Protein AF-A0AAD3DDT6-F1 (afdb_monomer_lite)

Organism: NCBI:txid426638

pLDDT: mean 75.61, std 18.17, range [31.83, 97.44]

Radius of gyration: 30.57 Å; chains: 1; bounding box: 73×62×72 Å

Structure (mmCIF, N/CA/C/O backbone):
data_AF-A0AAD3DDT6-F1
#
_entry.id   AF-A0AAD3DDT6-F1
#
loop_
_atom_site.group_PDB
_atom_site.id
_atom_site.type_symbol
_atom_site.label_atom_id
_atom_site.label_alt_id
_atom_site.label_comp_id
_atom_site.label_asym_id
_atom_site.label_entity_id
_atom_site.label_seq_id
_atom_site.pdbx_PDB_ins_code
_atom_site.Cartn_x
_atom_site.Cartn_y
_atom_site.Cartn_z
_atom_site.occupancy
_atom_site.B_iso_or_equiv
_atom_site.auth_seq_id
_atom_site.auth_comp_id
_atom_site.auth_asym_id
_atom_site.auth_atom_id
_atom_site.pdbx_PDB_model_num
ATOM 1 N N . MET A 1 1 ? -41.932 -44.763 36.764 1.00 42.62 1 MET A N 1
ATOM 2 C CA . MET A 1 1 ? -41.801 -44.740 35.291 1.00 42.62 1 MET A CA 1
ATOM 3 C C . MET A 1 1 ? -40.342 -44.456 34.982 1.00 42.62 1 MET A C 1
ATOM 5 O O . MET A 1 1 ? -39.845 -43.422 35.396 1.00 42.62 1 MET A O 1
ATOM 9 N N . ASN A 1 2 ? -39.644 -45.428 34.393 1.00 31.83 2 ASN A N 1
ATOM 10 C CA . ASN A 1 2 ? -38.188 -45.424 34.223 1.00 31.83 2 ASN A CA 1
ATOM 11 C C . ASN A 1 2 ? -37.817 -44.826 32.860 1.00 31.83 2 ASN A C 1
ATOM 13 O O . ASN A 1 2 ? -38.190 -45.388 31.830 1.00 31.83 2 ASN A O 1
ATOM 17 N N . LEU A 1 3 ? -37.086 -43.710 32.857 1.00 42.84 3 LEU A N 1
ATOM 18 C CA . LEU A 1 3 ? -36.526 -43.095 31.652 1.00 42.84 3 LEU A CA 1
ATOM 19 C C . LEU A 1 3 ? -35.177 -43.753 31.333 1.00 42.84 3 LEU A C 1
ATOM 21 O O . LEU A 1 3 ? -34.248 -43.722 32.136 1.00 42.84 3 LEU A O 1
ATOM 25 N N . LYS A 1 4 ? -35.100 -44.402 30.167 1.00 48.84 4 LYS A N 1
ATOM 26 C CA . LYS A 1 4 ? -33.895 -45.055 29.647 1.00 48.84 4 LYS A CA 1
ATOM 27 C C . LYS A 1 4 ? -32.954 -44.000 29.053 1.00 48.84 4 LYS A C 1
ATOM 29 O O . LYS A 1 4 ? -33.282 -43.400 28.033 1.00 48.84 4 LYS A O 1
ATOM 34 N N . LEU A 1 5 ? -31.788 -43.812 29.671 1.00 42.16 5 LEU A N 1
ATOM 35 C CA . LEU A 1 5 ? -30.651 -43.088 29.097 1.00 42.16 5 LEU A CA 1
ATOM 36 C C . LEU A 1 5 ? -30.072 -43.906 27.931 1.00 42.16 5 LEU A C 1
ATOM 38 O O . LEU A 1 5 ? -29.668 -45.052 28.128 1.00 42.16 5 LEU A O 1
ATOM 42 N N . SER A 1 6 ? -30.035 -43.329 26.729 1.00 57.12 6 SER A N 1
ATOM 43 C CA . SER A 1 6 ? -29.293 -43.889 25.593 1.00 57.12 6 SER A CA 1
ATOM 44 C C . SER A 1 6 ? -27.893 -43.289 25.562 1.00 57.12 6 SER A C 1
ATOM 46 O O . SER A 1 6 ? -27.715 -42.115 25.253 1.00 57.12 6 SER A O 1
ATOM 48 N N . THR A 1 7 ? -26.906 -44.110 25.903 1.00 45.84 7 THR A N 1
ATOM 49 C CA . THR A 1 7 ? -25.478 -43.802 25.819 1.00 45.84 7 THR A CA 1
ATOM 50 C C . THR A 1 7 ? -25.029 -43.946 24.367 1.00 45.84 7 THR A C 1
ATOM 52 O O . THR A 1 7 ? -24.994 -45.058 23.841 1.00 45.84 7 THR A O 1
ATOM 55 N N . LEU A 1 8 ? -24.699 -42.835 23.706 1.00 53.91 8 LEU A N 1
ATOM 56 C CA . LEU A 1 8 ? -24.163 -42.843 22.346 1.00 53.91 8 LEU A CA 1
ATOM 57 C C . LEU A 1 8 ? -22.632 -42.807 22.425 1.00 53.91 8 LEU A C 1
ATOM 59 O O . LEU A 1 8 ? -22.026 -41.792 22.756 1.00 53.91 8 LEU A O 1
ATOM 63 N N . VAL A 1 9 ? -22.020 -43.966 22.188 1.00 50.75 9 VAL A N 1
ATOM 64 C CA . VAL A 1 9 ? -20.568 -44.156 22.126 1.00 50.75 9 VAL A CA 1
ATOM 65 C C . VAL A 1 9 ? -20.079 -43.618 20.782 1.00 50.75 9 VAL A C 1
ATOM 67 O O . VAL A 1 9 ? -20.319 -44.231 19.744 1.00 50.75 9 VAL A O 1
ATOM 70 N N . PHE A 1 10 ? -19.401 -42.471 20.796 1.00 49.62 10 PHE A N 1
ATOM 71 C CA . PHE A 1 10 ? -18.719 -41.930 19.622 1.00 49.62 10 PHE A CA 1
ATOM 72 C C . PHE A 1 10 ? -17.319 -42.550 19.544 1.00 49.62 10 PHE A C 1
ATOM 74 O O . PHE A 1 10 ? -16.383 -42.120 20.217 1.00 49.62 10 PHE A O 1
ATOM 81 N N . ALA A 1 11 ? -17.197 -43.624 18.767 1.00 52.69 11 ALA A N 1
ATOM 82 C CA . ALA A 1 11 ? -15.925 -44.246 18.436 1.00 52.69 11 ALA A CA 1
ATOM 83 C C . ALA A 1 11 ? -15.479 -43.794 17.042 1.00 52.69 11 ALA A C 1
ATOM 85 O O . ALA A 1 11 ? -16.214 -43.959 16.072 1.00 52.69 11 ALA A O 1
ATOM 86 N N . GLY A 1 12 ? -14.237 -43.315 16.950 1.00 51.69 12 GLY A N 1
ATOM 87 C CA . GLY A 1 12 ? -13.450 -43.393 15.722 1.00 51.69 12 GLY A CA 1
ATOM 88 C C . GLY A 1 12 ? -13.270 -42.088 14.956 1.00 51.69 12 GLY A C 1
ATOM 89 O O . GLY A 1 12 ? -14.005 -41.823 14.019 1.00 51.69 12 GLY A O 1
ATOM 90 N N . LEU A 1 13 ? -12.196 -41.364 15.271 1.00 45.91 13 LEU A N 1
ATOM 91 C CA . LEU A 1 13 ? -11.433 -40.554 14.315 1.00 45.91 13 LEU A CA 1
ATOM 92 C C . LEU A 1 13 ? -9.967 -40.607 14.759 1.00 45.91 13 LEU A C 1
ATOM 94 O O . LEU A 1 13 ? -9.459 -39.731 15.452 1.00 45.91 13 LEU A O 1
ATOM 98 N N . SER A 1 14 ? -9.307 -41.714 14.425 1.00 54.00 14 SER A N 1
ATOM 99 C CA . SER A 1 14 ? -7.853 -41.814 14.492 1.00 54.00 14 SER A CA 1
ATOM 100 C C . SER A 1 14 ? -7.289 -41.775 13.077 1.00 54.00 14 SER A C 1
ATOM 102 O O . SER A 1 14 ? -7.933 -42.219 12.128 1.00 54.00 14 SER A O 1
ATOM 104 N N . THR A 1 15 ? -6.058 -41.279 12.985 1.00 56.84 15 THR A N 1
ATOM 105 C CA . THR A 1 15 ? -5.130 -41.302 11.844 1.00 56.84 15 THR A CA 1
ATOM 106 C C . THR A 1 15 ? -5.447 -40.431 10.626 1.00 56.84 15 THR A C 1
ATOM 108 O O . THR A 1 15 ? -6.126 -40.837 9.693 1.00 56.84 15 THR A O 1
ATOM 111 N N . SER A 1 16 ? -4.789 -39.269 10.571 1.00 53.66 16 SER A N 1
ATOM 112 C CA . SER A 1 16 ? -4.219 -38.704 9.336 1.00 53.66 16 SER A CA 1
ATOM 113 C C . SER A 1 16 ? -3.027 -37.799 9.680 1.00 53.66 16 SER A C 1
ATOM 115 O O . SER A 1 16 ? -3.027 -36.602 9.422 1.00 53.66 16 SER A O 1
ATOM 117 N N . ALA A 1 17 ? -1.994 -38.375 10.302 1.00 55.12 17 ALA A N 1
ATOM 118 C CA . ALA A 1 17 ? -0.695 -37.726 10.484 1.00 55.12 17 ALA A CA 1
ATOM 119 C C . ALA A 1 17 ? 0.270 -38.226 9.398 1.00 55.12 17 ALA A C 1
ATOM 121 O O . ALA A 1 17 ? 1.081 -39.120 9.622 1.00 55.12 17 ALA A O 1
ATOM 122 N N . SER A 1 18 ? 0.129 -37.712 8.176 1.00 55.72 18 SER A N 1
ATOM 123 C CA . SER A 1 18 ? 1.068 -37.947 7.064 1.00 55.72 18 SER A CA 1
ATOM 124 C C . SER A 1 18 ? 1.039 -36.776 6.074 1.00 55.72 18 SER A C 1
ATOM 126 O O . SER A 1 18 ? 0.906 -36.972 4.874 1.00 55.72 18 SER A O 1
ATOM 128 N N . ALA A 1 19 ? 1.119 -35.540 6.577 1.00 53.69 19 ALA A N 1
ATOM 129 C CA . ALA A 1 19 ? 1.160 -34.329 5.744 1.00 53.69 19 ALA A CA 1
ATOM 130 C C . ALA A 1 19 ? 2.553 -33.670 5.674 1.00 53.69 19 ALA A C 1
ATOM 132 O O . ALA A 1 19 ? 2.734 -32.687 4.965 1.00 53.69 19 ALA A O 1
ATOM 133 N N . PHE A 1 20 ? 3.554 -34.227 6.362 1.00 58.81 20 PHE A N 1
ATOM 134 C CA . PHE A 1 20 ? 4.926 -33.712 6.369 1.00 58.81 20 PHE A CA 1
ATOM 135 C C . PHE A 1 20 ? 5.917 -34.798 5.959 1.00 58.81 20 PHE A C 1
ATOM 137 O O . PHE A 1 20 ? 6.817 -35.165 6.710 1.00 58.81 20 PHE A O 1
ATOM 144 N N . VAL A 1 21 ? 5.744 -35.340 4.754 1.00 57.72 21 VAL A N 1
ATOM 145 C CA . VAL A 1 21 ? 6.866 -35.997 4.081 1.00 57.72 21 VAL A CA 1
ATOM 146 C C . VAL A 1 21 ? 7.680 -34.875 3.434 1.00 57.72 21 VAL A C 1
ATOM 148 O O . VAL A 1 21 ? 7.106 -34.102 2.663 1.00 57.72 21 VAL A O 1
ATOM 151 N N . PRO A 1 22 ? 8.981 -34.723 3.742 1.00 58.69 22 PRO A N 1
ATOM 152 C CA . PRO A 1 22 ? 9.817 -33.757 3.050 1.00 58.69 22 PRO A CA 1
ATOM 153 C C . PRO A 1 22 ? 9.764 -34.077 1.559 1.00 58.69 22 PRO A C 1
ATOM 155 O O . PRO A 1 22 ? 10.147 -35.167 1.134 1.00 58.69 22 PRO A O 1
ATOM 158 N N . VAL A 1 23 ? 9.255 -33.134 0.765 1.00 59.62 23 VAL A N 1
ATOM 159 C CA . VAL A 1 23 ? 9.331 -33.210 -0.691 1.00 59.62 23 VAL A CA 1
ATOM 160 C C . VAL A 1 23 ? 10.809 -33.337 -1.036 1.00 59.62 23 VAL A C 1
ATOM 162 O O . VAL A 1 23 ? 11.579 -32.383 -0.903 1.00 59.62 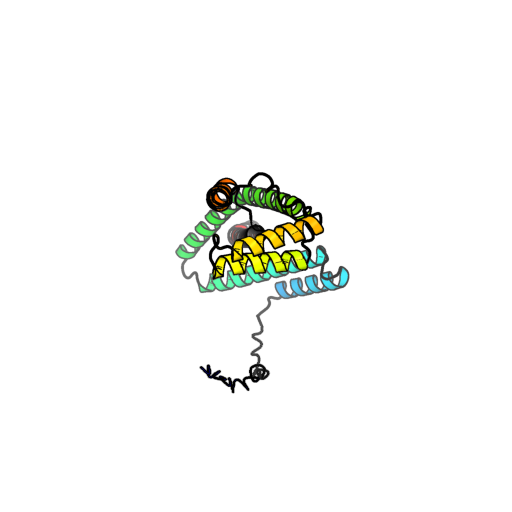23 VAL A O 1
ATOM 165 N N . THR A 1 24 ? 11.221 -34.527 -1.466 1.00 56.66 24 THR A N 1
ATOM 166 C CA . THR A 1 24 ? 12.505 -34.736 -2.124 1.00 56.66 24 THR A CA 1
ATOM 167 C C . THR A 1 24 ? 12.428 -33.977 -3.440 1.00 56.66 24 THR A C 1
ATOM 169 O O . THR A 1 24 ? 11.924 -34.479 -4.445 1.00 56.66 24 THR A O 1
ATOM 172 N N . THR A 1 25 ? 12.829 -32.708 -3.401 1.00 51.31 25 THR A N 1
ATOM 173 C CA . THR A 1 25 ? 12.923 -31.842 -4.571 1.00 51.31 25 THR A CA 1
ATOM 174 C C . THR A 1 25 ? 14.024 -32.398 -5.467 1.00 51.31 25 THR A C 1
ATOM 176 O O . THR A 1 25 ? 15.203 -32.084 -5.330 1.00 51.31 25 THR A O 1
ATOM 179 N N . ASN A 1 26 ? 13.629 -33.286 -6.378 1.00 51.44 26 ASN A N 1
ATOM 180 C CA . ASN A 1 26 ? 14.448 -33.668 -7.514 1.00 51.44 26 ASN A CA 1
ATOM 181 C C . ASN A 1 26 ? 14.871 -32.392 -8.243 1.00 51.44 26 ASN A C 1
ATOM 183 O O . ASN A 1 26 ? 14.023 -31.628 -8.693 1.00 51.44 26 ASN A O 1
ATOM 187 N N . SER A 1 27 ? 16.188 -32.193 -8.328 1.00 53.72 27 SER A N 1
ATOM 188 C CA . SER A 1 27 ? 16.871 -31.244 -9.205 1.00 53.72 27 SER A CA 1
ATOM 189 C C . SER A 1 27 ? 16.228 -29.854 -9.268 1.00 53.72 27 SER A C 1
ATOM 191 O O . SER A 1 27 ? 15.455 -29.535 -10.174 1.00 53.72 27 SER A O 1
ATOM 193 N N . ARG A 1 28 ? 16.626 -28.968 -8.341 1.00 47.94 28 ARG A N 1
ATOM 194 C CA . ARG A 1 28 ? 16.582 -27.526 -8.615 1.00 47.94 28 ARG A CA 1
ATOM 195 C C . ARG A 1 28 ? 17.394 -27.294 -9.887 1.00 47.94 28 ARG A C 1
ATOM 197 O O . ARG A 1 28 ? 18.621 -27.217 -9.839 1.00 47.94 28 ARG A O 1
ATOM 204 N N . HIS A 1 29 ? 16.709 -27.131 -11.013 1.00 42.84 29 HIS A N 1
ATOM 205 C CA . HIS A 1 29 ? 17.228 -26.303 -12.084 1.00 42.84 29 HIS A CA 1
ATOM 206 C C . HIS A 1 29 ? 17.465 -24.929 -11.464 1.00 42.84 29 HIS A C 1
ATOM 208 O O . HIS A 1 29 ? 16.548 -24.125 -11.322 1.00 42.84 29 HIS A O 1
ATOM 214 N N . VAL A 1 30 ? 18.702 -24.683 -11.031 1.00 46.81 30 VAL A N 1
ATOM 215 C CA . VAL A 1 30 ? 19.191 -23.335 -10.787 1.00 46.81 30 VAL A CA 1
ATOM 216 C C . VAL A 1 30 ? 19.192 -22.693 -12.164 1.00 46.81 30 VAL A C 1
ATOM 218 O O . VAL A 1 30 ? 20.158 -22.795 -12.920 1.00 46.81 30 VAL A O 1
ATOM 221 N N . THR A 1 31 ? 18.062 -22.101 -12.541 1.00 46.88 31 THR A N 1
ATOM 222 C CA . THR A 1 31 ? 18.032 -21.102 -13.595 1.00 46.88 31 THR A CA 1
ATOM 223 C C . THR A 1 31 ? 18.998 -20.032 -13.132 1.00 46.88 31 THR A C 1
ATOM 225 O O . THR A 1 31 ? 18.671 -19.237 -12.253 1.00 46.88 31 THR A O 1
ATOM 228 N N . LYS A 1 32 ? 20.227 -20.076 -13.655 1.00 54.88 32 LYS A N 1
ATOM 229 C CA . LYS A 1 32 ? 21.175 -18.979 -13.528 1.00 54.88 32 LYS A CA 1
ATOM 230 C C . LYS A 1 32 ? 20.468 -17.776 -14.130 1.00 54.88 32 LYS A C 1
ATOM 232 O O . LYS A 1 32 ? 20.368 -17.661 -15.351 1.00 54.88 32 LYS A O 1
ATOM 237 N N . ILE A 1 33 ? 19.897 -16.940 -13.269 1.00 59.88 33 ILE A N 1
ATOM 238 C CA . ILE A 1 33 ? 19.445 -15.615 -13.656 1.00 59.88 33 ILE A CA 1
ATOM 239 C C . ILE A 1 33 ? 20.702 -14.963 -14.220 1.00 59.88 33 ILE A C 1
ATOM 241 O O . ILE A 1 33 ? 21.743 -14.946 -13.564 1.00 59.88 33 ILE A O 1
ATOM 245 N N . ALA A 1 34 ? 20.656 -14.586 -15.493 1.00 68.44 34 ALA A N 1
ATOM 246 C CA . ALA A 1 34 ? 21.776 -13.932 -16.143 1.00 68.44 34 ALA A CA 1
ATOM 247 C C . ALA A 1 34 ? 21.886 -12.525 -15.548 1.00 68.44 34 ALA A C 1
ATOM 249 O O . ALA A 1 34 ? 21.277 -11.594 -16.063 1.00 68.44 34 ALA A O 1
ATOM 250 N N . VAL A 1 35 ? 22.596 -12.420 -14.426 1.00 78.31 35 VAL A N 1
ATOM 251 C CA . VAL A 1 35 ? 22.903 -11.159 -13.756 1.00 78.31 35 VAL A CA 1
ATOM 252 C C . VAL A 1 35 ? 23.916 -10.422 -14.622 1.00 78.31 35 VAL A C 1
ATOM 254 O O . VAL A 1 35 ? 24.952 -10.972 -15.013 1.00 78.31 35 VAL A O 1
ATOM 257 N N . THR A 1 36 ? 23.600 -9.186 -14.981 1.00 84.12 36 THR A N 1
ATOM 258 C CA . THR A 1 36 ? 24.523 -8.317 -15.707 1.00 84.12 36 THR A CA 1
ATOM 259 C C . THR A 1 36 ? 25.724 -7.978 -14.821 1.00 84.12 36 THR A C 1
ATOM 261 O O . THR A 1 36 ? 25.656 -7.992 -13.594 1.00 84.12 36 THR A O 1
ATOM 264 N N . LYS A 1 37 ? 26.866 -7.633 -15.427 1.00 87.88 37 LYS A N 1
ATOM 265 C CA . LYS A 1 37 ? 28.063 -7.243 -14.660 1.00 87.88 37 LYS A CA 1
ATOM 266 C C . LYS A 1 37 ? 27.809 -6.021 -13.762 1.00 87.88 37 LYS A C 1
ATOM 268 O O . LYS A 1 37 ? 28.469 -5.870 -12.739 1.00 87.88 37 LYS A O 1
ATOM 273 N N . GLU A 1 38 ? 26.887 -5.149 -14.159 1.00 86.94 38 GLU A N 1
ATOM 274 C CA . GLU A 1 38 ? 26.485 -3.968 -13.391 1.00 86.94 38 GLU A CA 1
ATOM 275 C C . GLU A 1 38 ? 25.626 -4.342 -12.182 1.00 86.94 38 GLU A C 1
ATOM 277 O O . GLU A 1 38 ? 25.937 -3.907 -11.076 1.00 86.94 38 GLU A O 1
ATOM 282 N N . GLU A 1 39 ? 24.630 -5.215 -12.357 1.00 88.62 39 GLU A N 1
ATOM 283 C CA . GLU A 1 39 ? 23.833 -5.750 -11.245 1.00 88.62 39 GLU A CA 1
ATOM 284 C C . GLU A 1 39 ? 24.705 -6.504 -10.241 1.00 88.62 39 GLU A C 1
ATOM 286 O O . GLU A 1 39 ? 24.565 -6.294 -9.041 1.00 88.62 39 GLU A O 1
ATOM 291 N N . GLN A 1 40 ? 25.663 -7.311 -10.711 1.00 92.25 40 GLN A N 1
ATOM 292 C CA . GLN A 1 40 ? 26.580 -8.020 -9.816 1.00 92.25 40 GLN A CA 1
ATOM 293 C C . GLN A 1 40 ? 27.394 -7.043 -8.960 1.00 92.25 40 GLN A C 1
ATOM 295 O O . GLN A 1 40 ? 27.499 -7.222 -7.755 1.00 92.25 40 GLN A O 1
ATOM 300 N N . ARG A 1 41 ? 27.906 -5.958 -9.557 1.00 92.81 41 ARG A N 1
ATOM 301 C CA . ARG A 1 41 ? 28.631 -4.915 -8.813 1.00 92.81 41 ARG A CA 1
ATOM 302 C C . ARG A 1 41 ? 27.750 -4.201 -7.794 1.00 92.81 41 ARG A C 1
ATOM 304 O O . ARG A 1 41 ? 28.249 -3.801 -6.747 1.00 92.81 41 ARG A O 1
ATOM 311 N N . ALA A 1 42 ? 26.476 -3.984 -8.112 1.00 93.00 42 ALA A N 1
ATOM 312 C CA . ALA A 1 42 ? 25.537 -3.388 -7.172 1.00 93.00 42 ALA A CA 1
ATOM 313 C C . ALA A 1 42 ? 25.256 -4.336 -5.998 1.00 93.00 42 ALA A C 1
ATOM 315 O O . ALA A 1 42 ? 25.257 -3.889 -4.855 1.00 93.00 42 ALA A O 1
ATOM 316 N N . ILE A 1 43 ? 25.095 -5.637 -6.273 1.00 95.06 43 ILE A N 1
ATOM 317 C CA . ILE A 1 43 ? 24.914 -6.673 -5.247 1.00 95.06 43 ILE A CA 1
ATOM 318 C C . ILE A 1 43 ? 26.133 -6.719 -4.325 1.00 95.06 43 ILE A C 1
ATOM 320 O O . ILE A 1 43 ? 25.972 -6.671 -3.109 1.00 95.06 43 ILE A O 1
ATOM 324 N N . ASP A 1 44 ? 27.343 -6.744 -4.887 1.00 96.44 44 ASP A N 1
ATOM 325 C CA . ASP A 1 44 ? 28.581 -6.790 -4.104 1.00 96.44 44 ASP A CA 1
ATOM 326 C C . ASP A 1 44 ? 28.691 -5.570 -3.164 1.00 96.44 44 ASP A C 1
ATOM 328 O O . ASP A 1 44 ? 29.012 -5.719 -1.988 1.00 96.44 44 ASP A O 1
ATOM 332 N N . LYS A 1 45 ? 28.330 -4.369 -3.643 1.00 95.38 45 LYS A N 1
ATOM 333 C CA . LYS A 1 45 ? 28.287 -3.147 -2.817 1.00 95.38 45 LYS A CA 1
ATOM 334 C C . LYS A 1 45 ? 27.219 -3.192 -1.725 1.00 95.38 45 LYS A C 1
ATOM 336 O O . LYS A 1 45 ? 27.449 -2.690 -0.628 1.00 95.38 45 LYS A O 1
ATOM 341 N N . ALA A 1 46 ? 26.047 -3.752 -2.017 1.00 95.62 46 ALA A N 1
ATOM 342 C CA . ALA A 1 46 ? 24.979 -3.889 -1.032 1.00 95.62 46 ALA A CA 1
ATOM 343 C C . ALA A 1 46 ? 25.353 -4.880 0.077 1.00 95.62 46 ALA A C 1
ATOM 345 O O . ALA A 1 46 ? 25.067 -4.628 1.250 1.00 95.62 46 ALA A O 1
ATOM 346 N N . LEU A 1 47 ? 26.057 -5.960 -0.277 1.00 96.25 47 LEU A N 1
ATOM 347 C CA . LEU A 1 47 ? 26.628 -6.902 0.682 1.00 96.25 47 LEU A CA 1
ATOM 348 C C . LEU A 1 47 ? 27.703 -6.235 1.548 1.00 96.25 47 LEU A C 1
ATOM 350 O O . LEU A 1 47 ? 27.596 -6.285 2.769 1.00 96.25 47 LEU A O 1
ATOM 354 N N . GLU A 1 48 ? 28.656 -5.522 0.945 1.00 97.25 48 GLU A N 1
ATOM 355 C CA . GLU A 1 48 ? 29.706 -4.794 1.676 1.00 97.25 48 GLU A CA 1
ATOM 356 C C . GLU A 1 48 ? 29.124 -3.760 2.659 1.00 97.25 48 GLU A C 1
ATOM 358 O O . GLU A 1 48 ? 29.555 -3.668 3.813 1.00 97.25 48 GLU A O 1
ATOM 363 N N . ALA A 1 49 ? 28.101 -3.007 2.240 1.00 96.50 49 ALA A N 1
ATOM 364 C CA . ALA A 1 49 ? 27.405 -2.057 3.107 1.00 96.50 49 ALA A CA 1
ATOM 365 C C . ALA A 1 49 ? 26.659 -2.758 4.256 1.00 96.50 49 ALA A C 1
ATOM 367 O O . ALA A 1 49 ? 26.682 -2.278 5.390 1.00 96.50 49 ALA A O 1
ATOM 368 N N . SER A 1 50 ? 26.035 -3.908 3.984 1.00 96.75 50 SER A N 1
ATOM 369 C CA . SER A 1 50 ? 25.342 -4.709 5.001 1.00 96.75 50 SER A CA 1
ATOM 370 C C . SER A 1 50 ? 26.311 -5.273 6.042 1.00 96.75 50 SER A C 1
ATOM 372 O O . SER A 1 50 ? 25.993 -5.281 7.230 1.00 96.75 50 SER A O 1
ATOM 374 N N . G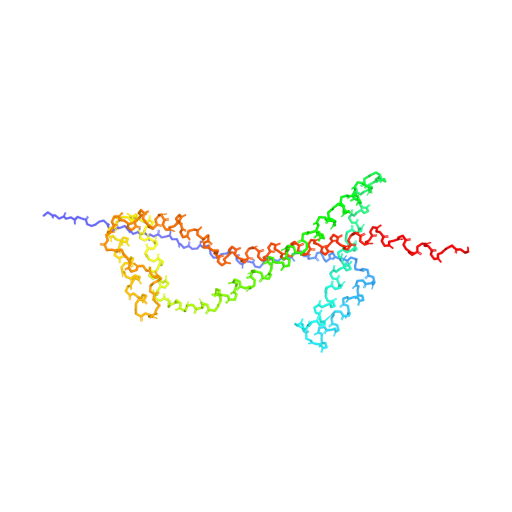LU A 1 51 ? 27.500 -5.704 5.615 1.00 97.44 51 GLU A N 1
ATOM 375 C CA . GLU A 1 51 ? 28.564 -6.185 6.502 1.00 97.44 51 GLU A CA 1
ATOM 376 C C . GLU A 1 51 ? 29.170 -5.051 7.339 1.00 97.44 51 GLU A C 1
ATOM 378 O O . GLU A 1 51 ? 29.413 -5.226 8.532 1.00 97.44 51 GLU A O 1
ATOM 383 N N . SER A 1 52 ? 29.374 -3.876 6.739 1.00 97.38 52 SER A N 1
ATOM 384 C CA . SER A 1 52 ? 30.062 -2.753 7.390 1.00 97.38 52 SER A CA 1
ATOM 385 C C . SER A 1 52 ? 29.180 -1.973 8.365 1.00 97.38 52 SER A C 1
ATOM 387 O O . SER A 1 52 ? 29.640 -1.565 9.430 1.00 97.38 52 SER A O 1
ATOM 389 N N . PHE A 1 53 ? 27.918 -1.733 8.002 1.00 96.44 53 PHE A N 1
ATOM 390 C CA . PHE A 1 53 ? 27.005 -0.875 8.766 1.00 96.44 53 PHE A CA 1
ATOM 391 C C . PHE A 1 53 ? 25.909 -1.663 9.497 1.00 96.44 53 PHE A C 1
ATOM 393 O O . PHE A 1 53 ? 25.207 -1.101 10.336 1.00 96.44 53 PHE A O 1
ATOM 400 N N . GLY A 1 54 ? 25.773 -2.959 9.207 1.00 94.75 54 GLY A N 1
ATOM 401 C CA . GLY A 1 54 ? 24.685 -3.807 9.681 1.00 94.75 54 GLY A CA 1
ATOM 402 C C . GLY A 1 54 ? 23.507 -3.833 8.707 1.00 94.75 54 GLY A C 1
ATOM 403 O O . GLY A 1 54 ? 23.223 -2.854 8.011 1.00 94.75 54 GLY A O 1
ATOM 404 N N . PHE A 1 55 ? 22.798 -4.963 8.682 1.00 91.88 55 PHE A N 1
ATOM 405 C CA . PHE A 1 55 ? 21.703 -5.229 7.741 1.00 91.88 55 PHE A CA 1
ATOM 406 C C . PHE A 1 55 ? 20.560 -4.202 7.831 1.00 91.88 55 PHE A C 1
ATOM 408 O O . PHE A 1 55 ? 19.998 -3.806 6.815 1.00 91.88 55 PHE A O 1
ATOM 415 N N . ASP A 1 56 ? 20.262 -3.717 9.038 1.00 90.94 56 ASP A N 1
ATOM 416 C CA . ASP A 1 56 ? 19.195 -2.738 9.279 1.00 90.94 56 ASP A CA 1
ATOM 417 C C . ASP A 1 56 ? 19.621 -1.275 9.118 1.00 90.94 56 ASP A C 1
ATOM 419 O O . ASP A 1 56 ? 18.812 -0.365 9.320 1.00 90.94 56 ASP A O 1
ATOM 423 N N . SER A 1 57 ? 20.877 -1.022 8.749 1.00 94.81 57 SER A N 1
ATOM 424 C CA . SER A 1 57 ? 21.359 0.341 8.549 1.00 94.81 57 SER A CA 1
ATOM 425 C C . SER A 1 57 ? 20.715 1.009 7.334 1.00 94.81 57 SER A C 1
ATOM 427 O O . SER A 1 57 ? 20.377 0.372 6.333 1.00 94.81 57 SER A O 1
ATOM 429 N N . VAL A 1 58 ? 20.585 2.337 7.396 1.00 92.31 58 VAL A N 1
ATOM 430 C CA . VAL A 1 58 ? 20.059 3.146 6.285 1.00 92.31 58 VAL A CA 1
ATOM 431 C C . VAL A 1 58 ? 20.931 2.982 5.035 1.00 92.31 58 VAL A C 1
ATOM 433 O O . VAL A 1 58 ? 20.408 2.898 3.929 1.00 92.31 58 VAL A O 1
ATOM 436 N N . GLN A 1 59 ? 22.249 2.876 5.211 1.00 92.94 59 GLN A N 1
ATOM 437 C CA . GLN A 1 59 ? 23.220 2.697 4.133 1.00 92.94 59 GLN A CA 1
ATOM 438 C C . GLN A 1 59 ? 23.062 1.337 3.443 1.00 92.94 59 GLN A C 1
ATOM 440 O O . GLN A 1 59 ? 23.068 1.276 2.214 1.00 92.94 59 GLN A O 1
ATOM 445 N N . ALA A 1 60 ? 22.879 0.259 4.214 1.00 93.75 60 ALA A N 1
ATOM 446 C CA . ALA A 1 60 ? 22.615 -1.063 3.653 1.00 93.75 60 ALA A CA 1
ATOM 447 C C . ALA A 1 60 ? 21.290 -1.079 2.878 1.00 93.75 60 ALA A C 1
ATOM 449 O O . ALA A 1 60 ? 21.253 -1.550 1.742 1.00 93.75 60 ALA A O 1
ATOM 450 N N . ARG A 1 61 ? 20.227 -0.489 3.442 1.00 92.81 61 ARG A N 1
ATOM 451 C CA . ARG A 1 61 ? 18.917 -0.378 2.777 1.00 92.81 61 ARG A CA 1
ATOM 452 C C . ARG A 1 61 ? 19.003 0.382 1.455 1.00 92.81 61 ARG A C 1
ATOM 454 O O . ARG A 1 61 ? 18.561 -0.134 0.438 1.00 92.81 61 ARG A O 1
ATOM 461 N N . GLN A 1 62 ? 19.664 1.541 1.435 1.00 91.88 62 GLN A N 1
ATOM 462 C CA . GLN A 1 62 ? 19.867 2.319 0.206 1.00 91.88 62 GLN A CA 1
ATOM 463 C C . GLN A 1 62 ? 20.658 1.553 -0.863 1.00 91.88 62 GLN A C 1
ATOM 465 O O . GLN A 1 62 ? 20.360 1.658 -2.053 1.00 91.88 62 GLN A O 1
ATOM 470 N N . ALA A 1 63 ? 21.668 0.777 -0.462 1.00 94.12 63 ALA A N 1
ATOM 471 C CA . ALA A 1 63 ? 22.437 -0.028 -1.403 1.00 94.12 63 ALA A CA 1
ATOM 472 C C . ALA A 1 63 ? 21.593 -1.168 -2.002 1.00 94.12 63 ALA A C 1
ATOM 474 O O . ALA A 1 63 ? 21.678 -1.422 -3.204 1.00 94.12 63 ALA A O 1
ATOM 475 N N . TRP A 1 64 ? 20.732 -1.806 -1.204 1.00 95.94 64 TRP A N 1
ATOM 476 C CA . TRP A 1 64 ? 19.769 -2.797 -1.692 1.00 95.94 64 TRP A CA 1
ATOM 477 C C . TRP A 1 64 ? 18.674 -2.183 -2.573 1.00 95.94 64 TRP A C 1
ATOM 479 O O . TRP A 1 64 ? 18.336 -2.768 -3.602 1.00 95.94 64 TRP A O 1
ATOM 489 N N . ASP A 1 65 ? 18.196 -0.980 -2.255 1.00 88.56 65 ASP A N 1
ATOM 490 C CA . ASP A 1 65 ? 17.240 -0.248 -3.094 1.00 88.56 65 ASP A CA 1
ATOM 491 C C . ASP A 1 65 ? 17.802 0.013 -4.502 1.00 88.56 65 ASP A C 1
ATOM 493 O O . ASP A 1 65 ? 17.068 -0.059 -5.490 1.00 88.56 65 ASP A O 1
ATOM 497 N N . ALA A 1 66 ? 19.107 0.291 -4.609 1.00 90.31 66 ALA A N 1
ATOM 498 C CA . ALA A 1 66 ? 19.787 0.482 -5.890 1.00 90.31 66 ALA A CA 1
ATOM 499 C C . ALA A 1 66 ? 19.915 -0.828 -6.693 1.00 90.31 66 ALA A C 1
ATOM 501 O O . ALA A 1 66 ? 19.810 -0.822 -7.921 1.00 90.31 66 ALA A O 1
ATOM 502 N N . VAL A 1 67 ? 20.118 -1.964 -6.015 1.00 93.31 67 VAL A N 1
ATOM 503 C CA . VAL A 1 67 ? 20.106 -3.297 -6.647 1.00 93.31 67 VAL A CA 1
ATOM 504 C C . VAL A 1 67 ? 18.721 -3.599 -7.213 1.00 93.31 67 VAL A C 1
ATOM 506 O O . VAL A 1 67 ? 18.603 -4.062 -8.350 1.00 93.31 67 VAL A O 1
ATOM 509 N N . GLU A 1 68 ? 17.674 -3.324 -6.435 1.00 88.62 68 GLU A N 1
ATOM 510 C CA . GLU A 1 68 ? 16.290 -3.532 -6.856 1.00 88.62 68 GLU A CA 1
ATOM 511 C C . GLU A 1 68 ? 15.938 -2.658 -8.070 1.00 88.62 68 GLU A C 1
ATOM 513 O O . GLU A 1 68 ? 15.324 -3.137 -9.028 1.00 88.62 68 GLU A O 1
ATOM 518 N N . GLU A 1 69 ? 16.394 -1.405 -8.086 1.00 84.31 69 GLU A N 1
ATOM 519 C CA . GLU A 1 69 ? 16.226 -0.486 -9.215 1.00 84.31 69 GLU A CA 1
ATOM 520 C C . GLU A 1 69 ? 16.926 -0.982 -10.494 1.00 84.31 69 GLU A C 1
ATOM 522 O O . GLU A 1 69 ? 16.342 -0.957 -11.580 1.00 84.31 69 GLU A O 1
ATOM 527 N N . LEU A 1 70 ? 18.153 -1.502 -10.390 1.00 86.75 70 LEU A N 1
ATOM 528 C CA . LEU A 1 70 ? 18.853 -2.064 -11.550 1.00 86.75 70 LEU A CA 1
ATOM 529 C C . LEU A 1 70 ? 18.166 -3.327 -12.074 1.00 86.75 70 LEU A C 1
ATOM 531 O O . LEU A 1 70 ? 17.937 -3.451 -13.278 1.00 86.75 70 LEU A O 1
ATOM 535 N N . ASN A 1 71 ? 17.778 -4.234 -11.177 1.00 85.75 71 ASN A N 1
ATOM 536 C CA . ASN A 1 71 ? 17.106 -5.475 -11.549 1.00 85.75 71 ASN A CA 1
ATOM 537 C C . ASN A 1 71 ? 15.737 -5.210 -12.200 1.00 85.75 71 ASN A C 1
ATOM 539 O O . ASN A 1 71 ? 15.378 -5.841 -13.198 1.00 85.75 71 ASN A O 1
ATOM 543 N N . THR A 1 72 ? 14.964 -4.256 -11.674 1.00 79.19 72 THR A N 1
ATOM 544 C CA . THR A 1 72 ? 13.689 -3.852 -12.288 1.00 79.19 72 THR A CA 1
ATOM 545 C C . THR A 1 72 ? 13.915 -3.262 -13.676 1.00 79.19 72 THR A C 1
ATOM 547 O O . THR A 1 72 ? 13.263 -3.708 -14.620 1.00 79.19 72 THR A O 1
ATOM 550 N N . LYS A 1 73 ? 14.898 -2.368 -13.851 1.00 78.44 73 LYS A N 1
ATOM 551 C CA . LYS A 1 73 ? 15.247 -1.782 -15.156 1.00 78.44 73 LYS A CA 1
ATOM 552 C C . LYS A 1 73 ? 15.653 -2.834 -16.197 1.00 78.44 73 LYS A C 1
ATOM 554 O O . LYS A 1 73 ? 15.187 -2.785 -17.338 1.00 78.44 73 LYS A O 1
ATOM 559 N N . THR A 1 74 ? 16.494 -3.803 -15.832 1.00 79.31 74 THR A N 1
ATOM 560 C CA . THR A 1 74 ? 16.934 -4.867 -16.753 1.00 79.31 74 THR A CA 1
ATOM 561 C C . THR A 1 74 ? 15.778 -5.778 -17.159 1.00 79.31 74 THR A C 1
ATOM 563 O O . THR A 1 74 ? 15.620 -6.087 -18.346 1.00 79.31 74 THR A O 1
ATOM 566 N N . ASN A 1 75 ? 14.949 -6.193 -16.197 1.00 75.62 75 ASN A N 1
ATOM 567 C CA . ASN A 1 75 ? 13.807 -7.065 -16.467 1.00 75.62 75 ASN A CA 1
ATOM 568 C C . ASN A 1 75 ? 12.736 -6.356 -17.299 1.00 75.62 75 ASN A C 1
ATOM 570 O O . ASN A 1 75 ? 12.262 -6.936 -18.277 1.00 75.62 75 ASN A O 1
ATOM 574 N N . LEU A 1 76 ? 12.429 -5.092 -16.988 1.00 70.25 76 LEU A N 1
ATOM 575 C CA . LEU A 1 76 ? 11.528 -4.258 -17.784 1.00 70.25 76 LEU A CA 1
ATOM 576 C C . LEU A 1 76 ? 12.013 -4.167 -19.227 1.00 70.25 76 LEU A C 1
ATOM 578 O O . LEU A 1 76 ? 11.278 -4.530 -20.139 1.00 70.25 76 LEU A O 1
ATOM 582 N N . LYS A 1 77 ? 13.282 -3.808 -19.449 1.00 72.62 77 LYS A N 1
ATOM 583 C CA . LYS A 1 77 ? 13.859 -3.719 -20.799 1.00 72.62 77 LYS A CA 1
ATOM 584 C C . LYS A 1 77 ? 13.773 -5.044 -21.561 1.00 72.62 77 LYS A C 1
ATOM 586 O O . LYS A 1 77 ? 13.506 -5.058 -22.763 1.00 72.62 77 LYS A O 1
ATOM 591 N N . LYS A 1 78 ? 14.002 -6.169 -20.882 1.00 77.06 78 LYS A N 1
ATOM 592 C CA . LYS A 1 78 ? 13.940 -7.506 -21.486 1.00 77.06 78 LYS A CA 1
ATOM 593 C C . LYS A 1 78 ? 12.518 -7.891 -21.891 1.00 77.06 78 LYS A C 1
ATOM 595 O O . LYS A 1 78 ? 12.344 -8.445 -22.973 1.00 77.06 78 LYS A O 1
ATOM 600 N N . GLU A 1 79 ? 11.528 -7.611 -21.051 1.00 75.06 79 GLU A N 1
ATOM 601 C CA . GLU A 1 79 ? 10.120 -7.871 -21.363 1.00 75.06 79 GLU A CA 1
ATOM 602 C C . GLU A 1 79 ? 9.595 -6.907 -22.435 1.00 75.06 79 GLU A C 1
ATOM 604 O O . GLU A 1 79 ? 8.928 -7.338 -23.376 1.00 75.06 79 GLU A O 1
ATOM 609 N N . LEU A 1 80 ? 10.003 -5.636 -22.391 1.00 70.75 80 LEU A N 1
ATOM 610 C CA . LEU A 1 80 ? 9.652 -4.633 -23.396 1.00 70.75 80 LEU A CA 1
ATOM 611 C C . LEU A 1 80 ? 10.134 -5.039 -24.798 1.00 70.75 80 LEU A C 1
ATOM 613 O O . LEU A 1 80 ? 9.365 -5.011 -25.757 1.00 70.75 80 LEU A O 1
ATOM 617 N N . ASN A 1 81 ? 11.385 -5.504 -24.899 1.00 71.56 81 ASN A N 1
ATOM 618 C CA . ASN A 1 81 ? 11.980 -5.972 -26.154 1.00 71.56 81 ASN A CA 1
ATOM 619 C C . ASN A 1 81 ? 11.331 -7.253 -26.704 1.00 71.56 81 ASN A C 1
ATOM 621 O O . ASN A 1 81 ? 11.469 -7.546 -27.890 1.00 71.56 81 ASN A O 1
ATOM 625 N N . LYS A 1 82 ? 10.647 -8.041 -25.865 1.00 78.31 82 LYS A N 1
ATOM 626 C CA . LYS A 1 82 ? 9.880 -9.213 -26.317 1.00 78.31 82 LYS A CA 1
ATOM 627 C C . LYS A 1 82 ? 8.461 -8.844 -26.755 1.00 78.31 82 LYS A C 1
ATOM 629 O O . LYS A 1 82 ? 7.911 -9.517 -27.626 1.00 78.31 82 LYS A O 1
ATOM 634 N N . GLY A 1 83 ? 7.862 -7.838 -26.115 1.00 70.69 83 GLY A N 1
ATOM 635 C CA . GLY A 1 83 ? 6.452 -7.485 -26.275 1.00 70.69 83 GLY A CA 1
ATOM 636 C C . GLY A 1 83 ? 6.165 -6.472 -27.383 1.00 70.69 83 GLY A C 1
ATOM 637 O O . GLY A 1 83 ? 5.169 -6.625 -28.085 1.00 70.69 83 GLY A O 1
ATOM 638 N N . LEU A 1 84 ? 7.023 -5.466 -27.568 1.00 76.12 84 LEU A N 1
ATOM 639 C CA . LEU A 1 84 ? 6.805 -4.397 -28.548 1.00 76.12 84 LEU A CA 1
ATOM 640 C C . LEU A 1 84 ? 7.447 -4.768 -29.886 1.00 76.12 84 LEU A C 1
ATOM 642 O O . LEU A 1 84 ? 8.669 -4.749 -30.030 1.00 76.12 84 LEU A O 1
ATOM 646 N N . LYS A 1 85 ? 6.622 -5.114 -30.875 1.00 79.19 85 LYS A N 1
ATOM 647 C CA . LYS A 1 85 ? 7.084 -5.526 -32.210 1.00 79.19 85 LYS A CA 1
ATOM 648 C C . LYS A 1 85 ? 7.114 -4.361 -33.190 1.00 79.19 85 LYS A C 1
ATOM 650 O O . LYS A 1 85 ? 7.810 -4.434 -34.200 1.00 79.19 85 LYS A O 1
ATOM 655 N N . THR A 1 86 ? 6.355 -3.302 -32.912 1.00 85.06 86 THR A N 1
ATOM 656 C CA . THR A 1 86 ? 6.176 -2.168 -33.823 1.00 85.06 86 THR A CA 1
ATOM 657 C C . THR A 1 86 ? 6.466 -0.824 -33.154 1.00 85.06 86 THR A C 1
ATOM 659 O O . THR A 1 86 ? 6.293 -0.642 -31.948 1.00 85.06 86 THR A O 1
ATOM 662 N N . ALA A 1 87 ? 6.888 0.156 -33.961 1.00 84.44 87 ALA A N 1
ATOM 663 C CA . ALA A 1 87 ? 7.123 1.525 -33.497 1.00 84.44 87 ALA A CA 1
ATOM 664 C C . ALA A 1 87 ? 5.840 2.194 -32.962 1.00 84.44 87 ALA A C 1
ATOM 666 O O . ALA A 1 87 ? 5.903 3.014 -32.043 1.00 84.44 87 ALA A O 1
ATOM 667 N N . ASP A 1 88 ? 4.677 1.821 -33.502 1.00 86.25 88 ASP A N 1
ATOM 668 C CA . ASP A 1 88 ? 3.383 2.338 -33.058 1.00 86.25 88 ASP A CA 1
ATOM 669 C C . ASP A 1 88 ? 3.017 1.839 -31.653 1.00 86.25 88 ASP A C 1
ATOM 671 O O . ASP A 1 88 ? 2.597 2.640 -30.815 1.00 86.25 88 ASP A O 1
ATOM 675 N N . GLU A 1 89 ? 3.253 0.557 -31.349 1.00 85.38 89 GLU A N 1
ATOM 676 C CA . GLU A 1 89 ? 3.060 0.003 -29.999 1.00 85.38 89 GLU A CA 1
ATOM 677 C C . GLU A 1 89 ? 3.959 0.711 -28.974 1.00 85.38 89 GLU A C 1
ATOM 679 O O . GLU A 1 89 ? 3.492 1.084 -27.896 1.00 85.38 89 GLU A O 1
ATOM 684 N N . PHE A 1 90 ? 5.222 0.982 -29.327 1.00 84.44 90 PHE A N 1
ATOM 685 C CA . PHE A 1 90 ? 6.140 1.734 -28.464 1.00 84.44 90 PHE A CA 1
ATOM 686 C C . PHE A 1 90 ? 5.653 3.163 -28.199 1.00 84.44 90 PHE A C 1
ATOM 688 O O . PHE A 1 90 ? 5.706 3.643 -27.066 1.00 84.44 90 PHE A O 1
ATOM 695 N N . LYS A 1 91 ? 5.119 3.845 -29.217 1.00 87.62 91 LYS A N 1
ATOM 696 C CA . LYS A 1 91 ? 4.565 5.197 -29.068 1.00 87.62 91 LYS A CA 1
ATOM 697 C C . LYS A 1 91 ? 3.343 5.223 -28.146 1.00 87.62 91 LYS A C 1
ATOM 699 O O . LYS A 1 91 ? 3.193 6.159 -27.359 1.00 87.62 91 LYS A O 1
ATOM 704 N N . VAL A 1 92 ? 2.469 4.218 -28.236 1.00 89.12 92 VAL A N 1
ATOM 705 C CA . VAL A 1 92 ? 1.304 4.078 -27.345 1.00 89.12 92 VAL A CA 1
ATOM 706 C C . VAL A 1 92 ? 1.756 3.813 -25.911 1.00 89.12 92 VAL A C 1
ATOM 708 O O . VAL A 1 92 ? 1.310 4.509 -25.000 1.00 89.12 92 VAL A O 1
ATOM 711 N N . TYR A 1 93 ? 2.686 2.877 -25.722 1.00 88.38 93 TYR A N 1
ATOM 712 C CA . TYR A 1 93 ? 3.273 2.577 -24.419 1.00 88.38 93 TYR A CA 1
ATOM 713 C C . TYR A 1 93 ? 3.903 3.817 -23.773 1.00 88.38 93 TYR A C 1
ATOM 715 O O . TYR A 1 93 ? 3.558 4.171 -22.647 1.00 88.38 93 TYR A O 1
ATOM 723 N N . SER A 1 94 ? 4.751 4.535 -24.516 1.00 88.31 94 SER A N 1
ATOM 724 C CA . SER A 1 94 ? 5.390 5.765 -24.043 1.00 88.31 94 SER A CA 1
ATOM 725 C C . SER A 1 94 ? 4.360 6.811 -23.617 1.00 88.31 94 SER A C 1
ATOM 727 O O . SER A 1 94 ? 4.502 7.398 -22.547 1.00 88.31 94 SER A O 1
ATOM 729 N N . ARG A 1 95 ? 3.275 6.990 -24.383 1.00 91.44 95 ARG A N 1
ATOM 730 C CA . ARG A 1 95 ? 2.185 7.895 -23.995 1.00 91.44 95 ARG A CA 1
ATOM 731 C C . ARG A 1 95 ? 1.531 7.464 -22.683 1.00 91.44 95 ARG A C 1
ATOM 733 O O . ARG A 1 95 ? 1.293 8.319 -21.838 1.00 91.44 95 ARG A O 1
ATOM 740 N N . HIS A 1 96 ? 1.250 6.172 -22.504 1.00 91.81 96 HIS A N 1
ATOM 741 C CA . HIS A 1 96 ? 0.651 5.662 -21.268 1.00 91.81 96 HIS A CA 1
ATOM 742 C C . HIS A 1 96 ? 1.563 5.866 -20.059 1.00 91.81 96 HIS A C 1
ATOM 744 O O . HIS A 1 96 ? 1.079 6.332 -19.032 1.00 91.81 96 HIS A O 1
ATOM 750 N N . ILE A 1 97 ? 2.865 5.594 -20.186 1.00 92.25 97 ILE A N 1
ATOM 751 C CA . ILE A 1 97 ? 3.834 5.845 -19.111 1.00 92.25 97 ILE A CA 1
ATOM 752 C C . ILE A 1 97 ? 3.903 7.335 -18.774 1.00 92.25 97 ILE A C 1
ATOM 754 O O . ILE A 1 97 ? 3.839 7.684 -17.600 1.00 92.25 97 ILE A O 1
ATOM 758 N N . THR A 1 98 ? 3.949 8.229 -19.766 1.00 93.25 98 THR A N 1
ATOM 759 C CA . THR A 1 98 ? 3.928 9.681 -19.525 1.00 93.25 98 THR A CA 1
ATOM 760 C C . THR A 1 98 ? 2.635 10.125 -18.837 1.00 93.25 98 THR A C 1
ATOM 762 O O . THR A 1 98 ? 2.681 10.863 -17.854 1.00 93.25 98 THR A O 1
ATOM 765 N N . SER A 1 99 ? 1.472 9.656 -19.299 1.00 94.50 99 SER A N 1
ATOM 766 C CA . SER A 1 99 ? 0.185 9.964 -18.664 1.00 94.50 99 SER A CA 1
ATOM 767 C C . SER A 1 99 ? 0.114 9.445 -17.227 1.00 94.50 99 SER A C 1
ATOM 769 O O . SER A 1 99 ? -0.299 10.181 -16.333 1.00 94.50 99 SER A O 1
ATOM 771 N N . LEU A 1 100 ? 0.550 8.206 -16.990 1.00 93.12 100 LEU A N 1
ATOM 772 C CA . LEU A 1 100 ? 0.570 7.598 -15.664 1.00 93.12 100 LEU A CA 1
ATOM 773 C C . LEU A 1 100 ? 1.550 8.318 -14.732 1.00 93.12 100 LEU A C 1
ATOM 775 O O . LEU A 1 100 ? 1.206 8.587 -13.586 1.00 93.12 100 LEU A O 1
ATOM 779 N N . HIS A 1 101 ? 2.728 8.698 -15.230 1.00 93.88 101 HIS A N 1
ATOM 780 C CA . HIS A 1 101 ? 3.705 9.489 -14.487 1.00 93.88 101 HIS A CA 1
ATOM 781 C C . HIS A 1 101 ? 3.098 10.815 -14.014 1.00 93.88 101 HIS A C 1
ATOM 783 O O . HIS A 1 101 ? 3.173 11.129 -12.830 1.00 93.88 101 HIS A O 1
ATOM 789 N N . HIS A 1 102 ? 2.425 11.564 -14.894 1.00 95.12 102 HIS A N 1
ATOM 790 C CA . HIS A 1 102 ? 1.768 12.815 -14.503 1.00 95.12 102 HIS A CA 1
ATOM 791 C C . HIS A 1 102 ? 0.655 12.611 -13.468 1.00 95.12 102 HIS A C 1
ATOM 793 O O . HIS A 1 102 ? 0.576 13.377 -12.506 1.00 95.12 102 HIS A O 1
ATOM 799 N N . LEU A 1 103 ? -0.174 11.572 -13.625 1.00 94.50 103 LEU A N 1
ATOM 800 C CA . LEU A 1 103 ? -1.208 11.235 -12.642 1.00 94.50 103 LEU A CA 1
ATOM 801 C C . LEU A 1 103 ? -0.590 10.915 -11.274 1.00 94.50 103 LEU A C 1
ATOM 803 O O . LEU A 1 103 ? -1.023 11.472 -10.267 1.00 94.50 103 LEU A O 1
ATOM 807 N N . LEU A 1 104 ? 0.463 10.096 -11.232 1.00 92.62 104 LEU A N 1
ATOM 808 C CA . LEU A 1 104 ? 1.139 9.731 -9.985 1.00 92.62 104 LEU A CA 1
ATOM 809 C C . LEU A 1 104 ? 1.870 10.920 -9.344 1.00 92.62 104 LEU A C 1
ATOM 811 O O . LEU A 1 104 ? 1.794 11.080 -8.128 1.00 92.62 104 LEU A O 1
ATOM 815 N N . GLN A 1 105 ? 2.486 11.812 -10.129 1.00 92.31 105 GLN A N 1
ATOM 816 C CA . GLN A 1 105 ? 3.053 13.060 -9.596 1.00 92.31 105 GLN A CA 1
ATOM 817 C C . GLN A 1 105 ? 1.979 13.952 -8.972 1.00 92.31 105 GLN A C 1
ATOM 819 O O . GLN A 1 105 ? 2.196 14.511 -7.899 1.00 92.31 105 GLN A O 1
ATOM 824 N N . SER A 1 106 ? 0.804 14.059 -9.602 1.00 92.75 106 SER A N 1
ATOM 825 C CA . SER A 1 106 ? -0.307 14.829 -9.031 1.00 92.75 106 SER A CA 1
ATOM 826 C C . SER A 1 106 ? -0.852 14.201 -7.741 1.00 92.75 106 SER A C 1
ATOM 828 O O . SER A 1 106 ? -1.193 14.920 -6.806 1.00 92.75 106 SER A O 1
ATOM 830 N N . ALA A 1 107 ? -0.860 12.865 -7.652 1.00 92.94 107 ALA A N 1
ATOM 831 C CA . ALA A 1 107 ? -1.301 12.128 -6.471 1.00 92.94 107 ALA A CA 1
ATOM 832 C C . ALA A 1 107 ? -0.262 12.119 -5.332 1.00 92.94 107 ALA A C 1
ATOM 834 O O . ALA A 1 107 ? -0.620 11.906 -4.174 1.00 92.94 107 ALA A O 1
ATOM 835 N N . LYS A 1 108 ? 1.020 12.374 -5.617 1.00 91.75 108 LYS A N 1
ATOM 836 C CA . LYS A 1 108 ? 2.123 12.308 -4.642 1.00 91.75 108 LYS A CA 1
ATOM 837 C C . LYS A 1 108 ? 1.892 13.176 -3.405 1.00 91.75 108 LYS A C 1
ATOM 839 O O . LYS A 1 108 ? 2.118 12.726 -2.285 1.00 91.75 108 LYS A O 1
ATOM 844 N N . THR A 1 109 ? 1.406 14.402 -3.588 1.00 92.31 109 THR A N 1
ATOM 845 C CA . THR A 1 109 ? 1.097 15.311 -2.472 1.00 92.31 109 THR A CA 1
ATOM 846 C C . THR A 1 109 ? -0.039 14.767 -1.610 1.00 92.31 109 THR A C 1
ATOM 848 O O . THR A 1 109 ? 0.080 14.762 -0.387 1.00 92.31 109 THR A O 1
ATOM 851 N N . THR A 1 110 ? -1.094 14.236 -2.237 1.00 91.81 110 THR A N 1
ATOM 852 C CA . THR A 1 110 ? -2.223 13.622 -1.525 1.00 91.81 110 THR A CA 1
ATOM 853 C C . THR A 1 110 ? -1.813 12.356 -0.776 1.00 91.81 110 THR A C 1
ATOM 855 O O . THR A 1 110 ? -2.219 12.178 0.365 1.00 91.81 110 THR A O 1
ATOM 858 N N . LEU A 1 111 ? -0.940 11.518 -1.346 1.00 91.44 111 LEU A N 1
ATOM 859 C CA . LEU A 1 111 ? -0.423 10.325 -0.668 1.00 91.44 111 LEU A CA 1
ATOM 860 C C . LEU A 1 111 ? 0.415 10.683 0.563 1.00 91.44 111 LEU A C 1
ATOM 862 O O . LEU A 1 111 ? 0.257 10.051 1.601 1.00 91.44 111 LEU A O 1
ATOM 866 N N . ASN A 1 112 ? 1.250 11.723 0.477 1.00 89.94 112 ASN A N 1
ATOM 867 C CA . ASN A 1 112 ? 2.022 12.206 1.626 1.00 89.94 112 ASN A CA 1
ATOM 868 C C . ASN A 1 112 ? 1.112 12.772 2.730 1.00 89.94 112 ASN A C 1
ATOM 870 O O . ASN A 1 112 ? 1.385 12.589 3.914 1.00 89.94 112 ASN A O 1
ATOM 874 N N . GLN A 1 113 ? 0.020 13.449 2.357 1.00 91.44 113 GLN A N 1
ATOM 875 C CA . GLN A 1 113 ? -0.982 13.922 3.316 1.00 91.44 113 GLN A CA 1
ATOM 876 C C . GLN A 1 113 ? -1.709 12.756 3.989 1.00 91.44 113 GLN A C 1
ATOM 878 O O . GLN A 1 113 ? -1.841 12.754 5.210 1.00 91.44 113 GLN A O 1
ATOM 883 N N . ILE A 1 114 ? -2.139 11.756 3.212 1.00 88.94 114 ILE A N 1
ATOM 884 C CA . ILE A 1 114 ? -2.787 10.546 3.732 1.00 88.94 114 ILE A CA 1
ATOM 885 C C . ILE A 1 114 ? -1.853 9.825 4.701 1.00 88.94 114 ILE A C 1
ATOM 887 O O . ILE A 1 114 ? -2.277 9.477 5.795 1.00 88.94 114 ILE A O 1
ATOM 891 N N . GLU A 1 115 ? -0.583 9.641 4.349 1.00 91.81 115 GLU A N 1
ATOM 892 C CA . GLU A 1 115 ? 0.408 9.022 5.233 1.00 91.81 115 GLU A CA 1
ATOM 893 C C . GLU A 1 115 ? 0.601 9.820 6.528 1.00 91.81 115 GLU A C 1
ATOM 895 O O . GLU A 1 115 ? 0.573 9.240 7.608 1.00 91.81 115 GLU A O 1
ATOM 900 N N . SER A 1 116 ? 0.726 11.149 6.444 1.00 92.19 116 SER A N 1
ATOM 901 C CA . SER A 1 116 ? 0.852 11.999 7.634 1.00 92.19 116 SER A CA 1
ATOM 902 C C . SER A 1 116 ? -0.365 11.895 8.554 1.00 92.19 116 SER A C 1
ATOM 904 O O . SER A 1 116 ? -0.197 11.833 9.768 1.00 92.19 116 SER A O 1
ATOM 906 N N . LEU A 1 117 ? -1.578 11.888 7.993 1.00 88.00 117 LEU A N 1
ATOM 907 C CA . LEU A 1 117 ? -2.813 11.731 8.764 1.00 88.00 117 LEU A CA 1
ATOM 908 C C . LEU A 1 117 ? -2.928 10.325 9.353 1.00 88.00 117 LEU A C 1
ATOM 910 O O . LEU A 1 117 ? -3.375 10.168 10.481 1.00 88.00 117 LEU A O 1
ATOM 914 N N . THR A 1 118 ? -2.494 9.313 8.607 1.00 86.19 118 THR A N 1
ATOM 915 C CA . THR A 1 118 ? -2.545 7.915 9.040 1.00 86.19 118 THR A CA 1
ATOM 916 C C . THR A 1 118 ? -1.581 7.657 10.192 1.00 86.19 118 THR A C 1
ATOM 918 O O . THR A 1 118 ? -1.972 7.028 11.166 1.00 86.19 118 THR A O 1
ATOM 921 N N . ASN A 1 119 ? -0.361 8.198 10.127 1.00 86.69 119 ASN A N 1
ATOM 922 C CA . ASN A 1 119 ? 0.600 8.123 11.228 1.00 86.69 119 ASN A CA 1
ATOM 923 C C . ASN A 1 119 ? 0.071 8.845 12.474 1.00 86.69 119 ASN A C 1
ATOM 925 O O . ASN A 1 119 ? 0.180 8.316 13.572 1.00 86.69 119 ASN A O 1
ATOM 929 N N . LEU A 1 120 ? -0.571 10.008 12.303 1.00 87.31 120 LEU A N 1
ATOM 930 C CA . LEU A 1 120 ? -1.193 10.730 13.415 1.00 87.31 120 LEU A CA 1
ATOM 931 C C . LEU A 1 120 ? -2.321 9.914 14.063 1.00 87.31 120 LEU A C 1
ATOM 933 O O . LEU A 1 120 ? -2.355 9.789 15.283 1.00 87.31 120 LEU A O 1
ATOM 937 N N . LEU A 1 121 ? -3.199 9.303 13.261 1.00 82.75 121 LEU A N 1
ATOM 938 C CA . LEU A 1 121 ? -4.251 8.415 13.769 1.00 82.75 121 LEU A CA 1
ATOM 939 C C . LEU A 1 121 ? -3.668 7.168 14.442 1.00 82.75 121 LEU A C 1
ATOM 941 O O . LEU A 1 121 ? -4.181 6.725 15.464 1.00 82.75 121 LEU A O 1
ATOM 945 N N . GLN A 1 122 ? -2.596 6.600 13.891 1.00 82.62 122 GLN A N 1
ATOM 946 C CA . GLN A 1 122 ? -1.920 5.450 14.480 1.00 82.62 122 GLN A CA 1
ATOM 947 C C . GLN A 1 122 ? -1.287 5.798 15.832 1.00 82.62 122 GLN A C 1
ATOM 949 O O . GLN A 1 122 ? -1.374 4.987 16.751 1.00 82.62 122 GLN A O 1
ATOM 954 N N . ASP A 1 123 ? -0.706 6.989 15.978 1.00 80.62 123 ASP A N 1
ATOM 955 C CA . ASP A 1 123 ? -0.151 7.470 17.245 1.00 80.62 123 ASP A CA 1
ATOM 956 C C . ASP A 1 123 ? -1.257 7.730 18.281 1.00 80.62 123 ASP A C 1
ATOM 958 O O . ASP A 1 123 ? -1.108 7.355 19.444 1.00 80.62 123 ASP A O 1
ATOM 962 N N . GLU A 1 124 ? -2.396 8.302 17.872 1.00 78.94 124 GLU A N 1
ATOM 963 C CA . GLU A 1 124 ? -3.555 8.509 18.752 1.00 78.94 124 GLU A CA 1
ATOM 964 C C . GLU A 1 124 ? -4.165 7.178 19.226 1.00 78.94 124 GLU A C 1
ATOM 966 O O . GLU A 1 124 ? -4.417 7.001 20.420 1.00 78.94 124 GLU A O 1
ATOM 971 N N . ILE A 1 125 ? -4.334 6.211 18.318 1.00 71.69 125 ILE A N 1
ATOM 972 C CA . ILE A 1 125 ? -4.858 4.873 18.639 1.00 71.69 125 ILE A CA 1
ATOM 973 C C . ILE A 1 125 ? -3.836 4.070 19.460 1.00 71.69 125 ILE A C 1
ATOM 975 O O . ILE A 1 125 ? -4.197 3.401 20.429 1.00 71.69 125 ILE A O 1
ATOM 979 N N . GLY A 1 126 ? -2.552 4.145 19.109 1.00 63.06 126 GLY A N 1
ATOM 980 C CA . GLY A 1 126 ? -1.462 3.434 19.779 1.00 63.06 126 GLY A CA 1
ATOM 981 C C . GLY A 1 126 ? -1.149 3.972 21.176 1.00 63.06 126 GLY A C 1
ATOM 982 O O . GLY A 1 126 ? -0.749 3.203 22.051 1.00 63.06 126 GLY A O 1
ATOM 983 N N . ALA A 1 127 ? -1.380 5.264 21.426 1.00 56.16 127 ALA A N 1
ATOM 984 C CA . ALA A 1 127 ? -1.305 5.845 22.766 1.00 56.16 127 ALA A CA 1
ATOM 985 C C . ALA A 1 127 ? -2.430 5.326 23.678 1.00 56.16 127 ALA A C 1
ATOM 987 O O . ALA A 1 127 ? -2.226 5.175 24.884 1.00 56.16 127 ALA A O 1
ATOM 988 N N . SER A 1 128 ? -3.583 4.965 23.107 1.00 56.47 128 SER A N 1
ATOM 989 C CA . SER A 1 128 ? -4.632 4.203 23.788 1.00 56.47 128 SER A CA 1
ATOM 990 C C . SER A 1 128 ? -4.372 2.697 23.726 1.00 56.47 128 SER A C 1
ATOM 992 O O . SER A 1 128 ? -5.243 1.918 23.345 1.00 56.47 128 SER A O 1
ATOM 994 N N . ASN A 1 129 ? -3.176 2.258 24.128 1.00 52.97 129 ASN A N 1
ATOM 995 C CA . ASN A 1 129 ? -2.906 0.845 24.389 1.00 52.97 129 ASN A CA 1
ATOM 996 C C . ASN A 1 129 ? -3.648 0.448 25.678 1.00 52.97 129 ASN A C 1
ATOM 998 O O . ASN A 1 129 ? -3.061 0.276 26.747 1.00 52.97 129 ASN A O 1
ATOM 1002 N N . ILE A 1 130 ? -4.979 0.416 25.592 1.00 60.66 130 ILE A N 1
ATOM 1003 C CA . ILE A 1 130 ? -5.857 -0.102 26.626 1.00 60.66 130 ILE A CA 1
ATOM 1004 C C . ILE A 1 130 ? -5.471 -1.567 26.723 1.00 60.66 130 ILE A C 1
ATOM 1006 O O . ILE A 1 130 ? -5.764 -2.360 25.830 1.00 60.66 130 ILE A O 1
ATOM 1010 N N . HIS A 1 131 ? -4.728 -1.907 27.769 1.00 65.81 131 HIS A N 1
ATOM 1011 C CA . HIS A 1 131 ? -4.372 -3.282 28.044 1.00 65.81 131 HIS A CA 1
ATOM 1012 C C . HIS A 1 131 ? -5.664 -4.017 28.406 1.00 65.81 131 HIS A C 1
ATOM 1014 O O . HIS A 1 131 ? -6.108 -3.992 29.550 1.00 65.81 131 HIS A O 1
ATOM 1020 N N . ILE A 1 132 ? -6.317 -4.592 27.396 1.00 75.44 132 ILE A N 1
ATOM 1021 C CA . ILE A 1 132 ? -7.472 -5.461 27.582 1.00 75.44 132 ILE A CA 1
ATOM 1022 C C . ILE A 1 132 ? -6.928 -6.700 28.281 1.00 75.44 132 ILE A C 1
ATOM 1024 O O . ILE A 1 132 ? -6.073 -7.399 27.728 1.00 75.44 132 ILE A O 1
ATOM 1028 N N . SER A 1 133 ? -7.375 -6.945 29.511 1.00 87.62 133 SER A N 1
ATOM 1029 C CA . SER A 1 133 ? -6.995 -8.159 30.220 1.00 87.62 133 SER A CA 1
ATOM 1030 C C . SER A 1 133 ? -7.441 -9.384 29.416 1.00 87.62 133 SER A C 1
ATOM 1032 O O . SER A 1 133 ? -8.448 -9.360 28.703 1.00 87.62 133 SER A O 1
ATOM 1034 N N . GLU A 1 134 ? -6.699 -10.483 29.530 1.00 89.88 134 GLU A N 1
ATOM 1035 C CA . GLU A 1 134 ? -7.078 -11.752 28.896 1.00 89.88 134 GLU A CA 1
ATOM 1036 C C . GLU A 1 134 ? -8.485 -12.204 29.341 1.00 89.88 134 GLU A C 1
ATOM 1038 O O . GLU A 1 134 ? -9.250 -12.743 28.543 1.00 89.88 134 GLU A O 1
ATOM 1043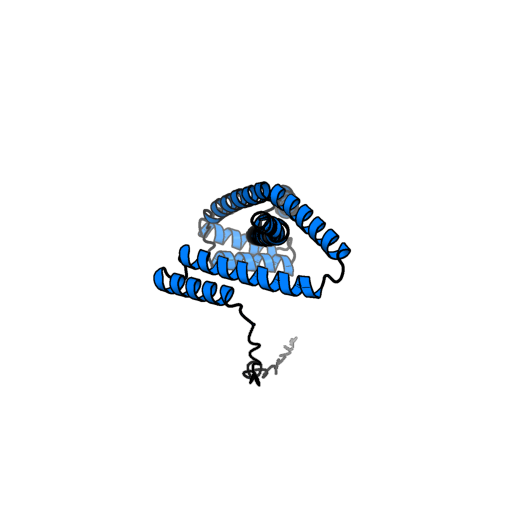 N N . GLU A 1 135 ? -8.858 -11.889 30.588 1.00 92.31 135 GLU A N 1
ATOM 1044 C CA . GLU A 1 135 ? -10.189 -12.124 31.161 1.00 92.31 135 GLU A CA 1
ATOM 1045 C C . GLU A 1 135 ? -11.276 -11.334 30.410 1.00 92.31 135 GLU A C 1
ATOM 1047 O O . GLU A 1 135 ? -12.285 -11.909 29.997 1.00 92.31 135 GLU A O 1
ATOM 1052 N N . LEU A 1 136 ? -11.053 -10.039 30.159 1.00 87.44 136 LEU A N 1
ATOM 1053 C CA . LEU A 1 136 ? -11.992 -9.186 29.427 1.00 87.44 136 LEU A CA 1
ATOM 1054 C C . LEU A 1 136 ? -12.119 -9.605 27.956 1.00 87.44 136 LEU A C 1
ATOM 1056 O O . LEU A 1 136 ? -13.223 -9.630 27.412 1.00 87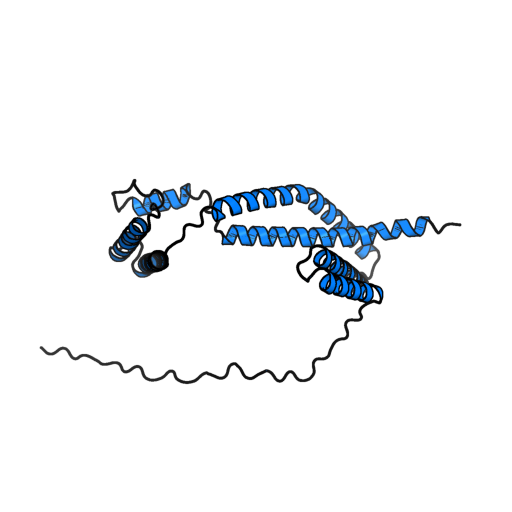.44 136 LEU A O 1
ATOM 1060 N N . ALA A 1 137 ? -11.008 -9.982 27.317 1.00 85.62 137 ALA A N 1
ATOM 1061 C CA . ALA A 1 137 ? -11.012 -10.478 25.942 1.00 85.62 137 ALA A CA 1
ATOM 1062 C C . ALA A 1 137 ? -11.814 -11.785 25.804 1.00 85.62 137 ALA A C 1
ATOM 1064 O O . ALA A 1 137 ? -12.602 -11.929 24.866 1.00 85.62 137 ALA A O 1
ATOM 1065 N N . ALA A 1 138 ? -11.658 -12.713 26.755 1.00 90.62 138 ALA A N 1
ATOM 1066 C CA . ALA A 1 138 ? -12.420 -13.958 26.783 1.00 90.62 138 ALA A CA 1
ATOM 1067 C C . ALA A 1 138 ? -13.925 -13.699 26.959 1.00 90.62 138 ALA A C 1
ATOM 1069 O O . ALA A 1 138 ? -14.735 -14.273 26.230 1.00 90.62 138 ALA A O 1
ATOM 1070 N N . LYS A 1 139 ? -14.303 -12.786 27.862 1.00 93.00 139 LYS A N 1
ATOM 1071 C CA . LYS A 1 139 ? -15.712 -12.436 28.096 1.00 93.00 139 LYS A CA 1
ATOM 1072 C C . LYS A 1 139 ? -16.356 -11.719 26.916 1.00 93.00 139 LYS A C 1
ATOM 1074 O O . LYS A 1 139 ? -17.493 -12.021 26.570 1.00 93.00 139 LYS A O 1
ATOM 1079 N N . LEU A 1 140 ? -15.618 -10.850 26.225 1.00 84.81 140 LEU A N 1
ATOM 1080 C CA . LEU A 1 140 ? -16.084 -10.239 24.976 1.00 84.81 140 LEU A CA 1
ATOM 1081 C C . LEU A 1 140 ? -16.338 -11.282 23.878 1.00 84.81 140 LEU A C 1
ATOM 1083 O O . LEU A 1 140 ? -17.290 -11.145 23.110 1.00 84.81 140 LEU A O 1
ATOM 1087 N N . ALA A 1 141 ? -15.500 -12.319 23.787 1.00 84.19 141 ALA A N 1
ATOM 1088 C CA . ALA A 1 141 ? -15.715 -13.411 22.841 1.00 84.19 141 ALA A CA 1
ATOM 1089 C C . ALA A 1 141 ? -16.957 -14.246 23.203 1.00 84.19 141 ALA A C 1
ATOM 1091 O O . ALA A 1 141 ? -17.729 -14.599 22.313 1.00 84.19 141 ALA A O 1
ATOM 1092 N N . GLU A 1 142 ? -17.173 -14.516 24.494 1.00 90.62 142 GLU A N 1
ATOM 1093 C CA . GLU A 1 142 ? -18.343 -15.243 25.005 1.00 90.62 142 GLU A CA 1
ATOM 1094 C C . GLU A 1 142 ? -19.651 -14.480 24.751 1.00 90.62 142 GLU A C 1
ATOM 1096 O O . GLU A 1 142 ? -20.599 -15.060 24.223 1.00 90.62 142 GLU A O 1
ATOM 1101 N N . ALA A 1 143 ? -19.678 -13.171 25.016 1.00 87.38 143 ALA A N 1
ATOM 1102 C CA . ALA A 1 143 ? -20.842 -12.327 24.749 1.00 87.38 143 ALA A CA 1
ATOM 1103 C C . ALA A 1 143 ? -21.207 -12.283 23.256 1.00 87.38 143 ALA A C 1
ATOM 1105 O O . ALA A 1 143 ? -22.368 -12.463 22.893 1.00 87.38 143 ALA A O 1
ATOM 1106 N N . ARG A 1 144 ? -20.211 -12.158 22.366 1.00 83.75 144 ARG A N 1
ATOM 1107 C CA . ARG A 1 144 ? -20.437 -12.216 20.909 1.00 83.75 144 ARG A CA 1
ATOM 1108 C C . ARG A 1 144 ? -20.949 -13.577 20.445 1.00 83.75 144 ARG A C 1
ATOM 1110 O O . ARG A 1 144 ? -21.813 -13.640 19.575 1.00 83.75 144 ARG A O 1
ATOM 1117 N N . ALA A 1 145 ? -20.425 -14.662 21.011 1.00 86.81 145 ALA A N 1
ATOM 1118 C CA . ALA A 1 145 ? -20.918 -16.000 20.709 1.00 86.81 145 ALA A CA 1
ATOM 1119 C C . ALA A 1 145 ? -22.369 -16.179 21.190 1.00 86.81 145 ALA A C 1
ATOM 1121 O O . ALA A 1 145 ? -23.174 -16.790 20.489 1.00 86.81 145 ALA A O 1
ATOM 1122 N N . ALA A 1 146 ? -22.727 -15.617 22.349 1.00 87.62 146 ALA A N 1
ATOM 1123 C CA . ALA A 1 146 ? -24.096 -15.642 22.855 1.00 87.62 146 ALA A CA 1
ATOM 1124 C C . ALA A 1 146 ? -25.060 -14.845 21.957 1.00 87.62 146 ALA A C 1
ATOM 1126 O O . ALA A 1 146 ? -26.143 -15.344 21.645 1.00 87.62 146 ALA A O 1
ATOM 1127 N N . ASP A 1 147 ? -24.644 -13.674 21.462 1.00 87.69 147 ASP A N 1
ATOM 1128 C CA . ASP A 1 147 ? -25.399 -12.896 20.469 1.00 87.69 147 ASP A CA 1
ATOM 1129 C C . ASP A 1 147 ? -25.676 -13.704 19.191 1.00 87.69 147 ASP A C 1
ATOM 1131 O O . ASP A 1 147 ? -26.791 -13.673 18.664 1.00 87.69 147 ASP A O 1
ATOM 1135 N N . GLU A 1 148 ? -24.675 -14.439 18.694 1.00 83.56 148 GLU A N 1
ATOM 1136 C CA . GLU A 1 148 ? -24.781 -15.236 17.467 1.00 83.56 148 GLU A CA 1
ATOM 1137 C C . GLU A 1 148 ? -25.664 -16.483 17.648 1.00 83.56 148 GLU A C 1
ATOM 1139 O O . GLU A 1 148 ? -26.435 -16.831 16.752 1.00 83.56 148 GLU A O 1
ATOM 1144 N N . ILE A 1 149 ? -25.582 -17.146 18.807 1.00 94.19 149 ILE A N 1
ATOM 1145 C CA . ILE A 1 149 ? -26.291 -18.408 19.076 1.00 94.19 149 ILE A CA 1
ATOM 1146 C C . ILE A 1 149 ? -27.741 -18.168 19.507 1.00 94.19 149 ILE A C 1
ATOM 1148 O O . ILE A 1 149 ? -28.655 -18.824 19.003 1.00 94.19 149 ILE A O 1
ATOM 1152 N N . TYR A 1 150 ? -27.956 -17.265 20.463 1.00 93.56 150 TYR A N 1
ATOM 1153 C CA . TYR A 1 150 ? -29.254 -17.080 21.121 1.00 93.56 150 TYR A CA 1
ATOM 1154 C C . TYR A 1 150 ? -30.021 -15.874 20.580 1.00 93.56 150 TYR A C 1
ATOM 1156 O O . TYR A 1 150 ? -31.224 -15.736 20.809 1.00 93.56 150 TYR A O 1
ATOM 1164 N N . GLY A 1 151 ? -29.339 -15.022 19.819 1.00 81.62 151 GLY A N 1
ATOM 1165 C CA . GLY A 1 151 ? -29.860 -13.748 19.378 1.00 81.62 151 GLY A CA 1
ATOM 1166 C C . GLY A 1 151 ? -29.631 -12.671 20.430 1.00 81.62 151 GLY A C 1
ATOM 1167 O O . GLY A 1 151 ? -29.797 -12.859 21.632 1.00 81.62 151 GLY A O 1
ATOM 1168 N N . VAL A 1 152 ? -29.326 -11.492 19.927 1.00 80.31 152 VAL A N 1
ATOM 1169 C CA . VAL A 1 152 ? -29.051 -10.245 20.649 1.00 80.31 152 VAL A CA 1
ATOM 1170 C C . VAL A 1 152 ? -30.101 -9.771 21.662 1.00 80.31 152 VAL A C 1
ATOM 1172 O O . VAL A 1 152 ? -29.808 -8.925 22.499 1.00 80.31 152 VAL A O 1
ATOM 1175 N N . THR A 1 153 ? -31.340 -10.265 21.592 1.00 83.81 153 THR A N 1
ATOM 1176 C CA . THR A 1 153 ? -32.407 -9.929 22.556 1.00 83.81 153 THR A CA 1
ATOM 1177 C C . THR A 1 153 ? -32.671 -11.042 23.567 1.00 83.81 153 THR A C 1
ATOM 1179 O O . THR A 1 153 ? -33.645 -10.962 24.315 1.00 83.81 153 THR A O 1
ATOM 1182 N N . SER A 1 154 ? -31.889 -12.121 23.537 1.00 92.69 154 SER A N 1
ATOM 1183 C CA . SER A 1 154 ? -32.016 -13.215 24.498 1.00 92.69 154 SER A CA 1
ATOM 1184 C C . SER A 1 154 ? -31.504 -12.798 25.875 1.00 92.69 154 SER A C 1
ATOM 1186 O O . SER A 1 154 ? -30.616 -11.952 25.997 1.00 92.69 154 SER A O 1
ATOM 1188 N N . SER A 1 155 ? -32.058 -13.417 26.918 1.00 92.94 155 SER A N 1
ATOM 1189 C CA . SER A 1 155 ? -31.543 -13.287 28.285 1.00 92.94 155 SER A CA 1
ATOM 1190 C C . SER A 1 155 ? -30.083 -13.723 28.377 1.00 92.94 155 SER A C 1
ATOM 1192 O O . SER A 1 155 ? -29.294 -13.081 29.050 1.00 92.94 155 SER A O 1
ATOM 1194 N N . GLU A 1 156 ? -29.713 -14.768 27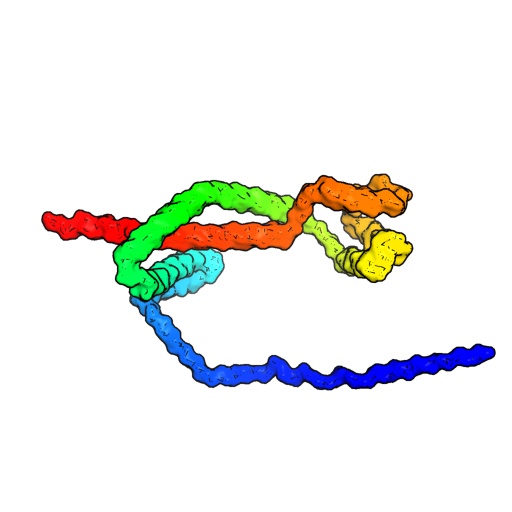.643 1.00 93.06 156 GLU A N 1
ATOM 1195 C CA . GLU A 1 156 ? -28.389 -15.377 27.638 1.00 93.06 156 GLU A CA 1
ATOM 1196 C C . GLU A 1 156 ? -27.331 -14.443 27.039 1.00 93.06 156 GLU A C 1
ATOM 1198 O O . GLU A 1 156 ? -26.231 -14.326 27.576 1.00 93.06 156 GLU A O 1
ATOM 1203 N N . ALA A 1 157 ? -27.666 -13.741 25.953 1.00 85.38 157 ALA A N 1
ATOM 1204 C CA . ALA A 1 157 ? -26.814 -12.692 25.405 1.00 85.38 157 ALA A CA 1
ATOM 1205 C C . ALA A 1 157 ? -26.672 -11.517 26.384 1.00 85.38 157 ALA A C 1
ATOM 1207 O O . ALA A 1 157 ? -25.571 -11.009 26.591 1.00 85.38 157 ALA A O 1
ATOM 1208 N N . GLN A 1 158 ? -27.772 -11.110 27.023 1.00 87.19 158 GLN A N 1
ATOM 1209 C CA . GLN A 1 158 ? -27.761 -10.015 27.988 1.00 87.19 158 GLN A CA 1
ATOM 1210 C C . GLN A 1 158 ? -26.891 -10.334 29.213 1.00 87.19 158 GLN A C 1
ATOM 1212 O O . GLN A 1 158 ? -26.060 -9.508 29.587 1.00 87.19 158 GLN A O 1
ATOM 1217 N N . ASP A 1 159 ? -27.030 -11.532 29.780 1.00 91.31 159 ASP A N 1
ATOM 1218 C CA . ASP A 1 159 ? -26.234 -11.992 30.919 1.00 91.31 159 ASP A CA 1
ATOM 1219 C C . ASP A 1 159 ? -24.733 -11.999 30.573 1.00 91.31 159 ASP A C 1
ATOM 1221 O O . ASP A 1 159 ? -23.910 -11.516 31.351 1.00 91.31 159 ASP A O 1
ATOM 1225 N N . ALA A 1 160 ? -24.365 -12.464 29.373 1.00 92.00 160 ALA A N 1
ATOM 1226 C CA . ALA A 1 160 ? -22.973 -12.482 28.926 1.00 92.00 160 ALA A CA 1
ATOM 1227 C C . ALA A 1 160 ? -22.378 -11.067 28.762 1.00 92.00 160 ALA A C 1
ATOM 1229 O O . ALA A 1 160 ? -21.218 -10.833 29.109 1.00 92.00 160 ALA A O 1
ATOM 1230 N N . TRP A 1 161 ? -23.163 -10.098 28.281 1.00 90.31 161 TRP A N 1
ATOM 1231 C CA . TRP A 1 161 ? -22.742 -8.694 28.217 1.00 90.31 161 TRP A CA 1
ATOM 1232 C C . TRP A 1 161 ? -22.648 -8.035 29.599 1.00 90.31 161 TRP A C 1
ATOM 1234 O O . TRP A 1 161 ? -21.729 -7.250 29.840 1.00 90.31 161 TRP A O 1
ATOM 1244 N N . ASP A 1 162 ? -23.536 -8.382 30.529 1.00 89.25 162 ASP A N 1
ATOM 1245 C CA . ASP A 1 162 ? -23.468 -7.888 31.906 1.00 89.25 162 ASP A CA 1
ATOM 1246 C C . ASP A 1 162 ? -22.196 -8.402 32.625 1.00 89.25 162 ASP A C 1
ATOM 1248 O O . ASP A 1 162 ? -21.604 -7.686 33.442 1.00 89.25 162 ASP A O 1
ATOM 1252 N N . GLU A 1 163 ? -21.696 -9.595 32.273 1.00 93.12 163 GLU A N 1
ATOM 1253 C CA . GLU A 1 163 ? -20.391 -10.089 32.736 1.00 93.12 163 GLU A CA 1
ATOM 1254 C C . GLU A 1 163 ? -19.203 -9.306 32.147 1.00 93.12 163 GLU A C 1
ATOM 1256 O O . GLU A 1 163 ? -18.248 -9.009 32.872 1.00 93.12 163 GLU A O 1
ATOM 1261 N N . VAL A 1 164 ? -19.255 -8.912 30.868 1.00 89.38 164 VAL A N 1
ATOM 1262 C CA . VAL A 1 164 ? -18.248 -8.018 30.255 1.00 89.38 164 VAL A CA 1
ATOM 1263 C C . VAL A 1 164 ? -18.195 -6.678 30.997 1.00 89.38 164 VAL A C 1
ATOM 1265 O O . VAL A 1 164 ? -17.112 -6.167 31.307 1.00 89.38 164 VAL A O 1
ATOM 1268 N N . ASP A 1 165 ? -19.356 -6.126 31.349 1.00 85.19 165 ASP A N 1
ATOM 1269 C CA . ASP A 1 165 ? -19.470 -4.900 32.145 1.00 85.19 165 ASP A CA 1
ATOM 1270 C C . ASP A 1 165 ? -18.889 -5.060 33.558 1.00 85.19 165 ASP A C 1
ATOM 1272 O O . ASP A 1 165 ? -18.336 -4.112 34.124 1.00 85.19 165 ASP A O 1
ATOM 1276 N N . LEU A 1 166 ? -18.997 -6.249 34.152 1.00 89.25 166 LEU A N 1
ATOM 1277 C CA . LEU A 1 166 ? -18.415 -6.541 35.459 1.00 89.25 166 LEU A CA 1
ATOM 1278 C C . LEU A 1 166 ? -16.880 -6.587 35.392 1.00 89.25 166 LEU A C 1
ATOM 1280 O O . LEU A 1 166 ? -16.207 -5.984 36.233 1.00 89.25 166 LEU A O 1
ATOM 1284 N N . VAL A 1 167 ? -16.328 -7.279 34.390 1.00 88.88 167 VAL A N 1
ATOM 1285 C CA . VAL A 1 167 ? -14.874 -7.430 34.220 1.00 88.88 167 VAL A CA 1
ATOM 1286 C C . VAL A 1 167 ? -14.222 -6.111 33.801 1.00 88.88 167 VAL A C 1
ATOM 1288 O O . VAL A 1 167 ? -13.183 -5.746 34.346 1.00 88.88 167 VAL A O 1
ATOM 1291 N N . SER A 1 168 ? -14.855 -5.321 32.932 1.00 83.94 168 SER A N 1
ATOM 1292 C CA . SER A 1 168 ? -14.322 -4.004 32.543 1.00 83.94 168 SER A CA 1
ATOM 1293 C C . SER A 1 168 ? -14.194 -3.044 33.734 1.00 83.94 168 SER A C 1
ATOM 1295 O O . SER A 1 168 ? -13.153 -2.409 33.911 1.00 83.94 168 SER A O 1
ATOM 1297 N N . LYS A 1 169 ? -15.199 -3.007 34.625 1.00 85.19 169 LYS A N 1
ATOM 1298 C CA . LYS A 1 169 ? -15.147 -2.226 35.877 1.00 85.19 169 LYS A CA 1
ATOM 1299 C C . LYS A 1 169 ? -14.016 -2.678 36.798 1.00 85.19 169 LYS A C 1
ATOM 1301 O O . LYS A 1 169 ? -13.409 -1.839 37.461 1.00 85.19 169 LYS A O 1
ATOM 1306 N N . LYS A 1 170 ? -13.739 -3.984 36.856 1.00 88.81 170 LYS A N 1
ATOM 1307 C CA . LYS A 1 170 ? -12.646 -4.556 37.658 1.00 88.81 170 LYS A CA 1
ATOM 1308 C C . LYS A 1 170 ? -11.277 -4.110 37.141 1.00 88.81 170 LYS A C 1
ATOM 1310 O O . LYS A 1 170 ? -10.405 -3.801 37.949 1.00 88.81 170 LYS A O 1
ATOM 1315 N N . ASP A 1 171 ? -11.119 -4.005 35.826 1.00 80.81 171 ASP A N 1
ATOM 1316 C CA . ASP A 1 171 ? -9.854 -3.622 35.193 1.00 80.81 171 ASP A CA 1
ATOM 1317 C C . ASP A 1 171 ? -9.607 -2.104 35.164 1.00 80.81 171 ASP A C 1
ATOM 1319 O O . ASP A 1 171 ? -8.602 -1.655 34.614 1.00 80.81 171 ASP A O 1
ATOM 1323 N N . ASN A 1 172 ? -10.502 -1.288 35.744 1.00 76.38 172 ASN A N 1
ATOM 1324 C CA . ASN A 1 172 ? -10.483 0.179 35.624 1.00 76.38 172 ASN A CA 1
ATOM 1325 C C . ASN A 1 172 ? -10.453 0.677 34.166 1.00 76.38 172 ASN A C 1
ATOM 1327 O O . ASN A 1 172 ? -10.196 1.856 33.905 1.00 76.38 172 ASN A O 1
ATOM 1331 N N . VAL A 1 173 ? -10.759 -0.199 33.209 1.00 70.94 173 VAL A N 1
ATOM 1332 C CA . VAL A 1 173 ? -11.080 0.201 31.851 1.00 70.94 173 VAL A CA 1
ATOM 1333 C C . VAL A 1 173 ? -12.465 0.800 31.971 1.00 70.94 173 VAL A C 1
ATOM 1335 O O . VAL A 1 173 ? -13.446 0.072 32.112 1.00 70.94 173 VAL A O 1
ATOM 1338 N N . HIS A 1 174 ? -12.543 2.134 32.025 1.00 56.69 174 HIS A N 1
ATOM 1339 C CA . HIS A 1 174 ? -13.829 2.820 32.010 1.00 56.69 174 HIS A CA 1
ATOM 1340 C C . HIS A 1 174 ? -14.640 2.204 30.864 1.00 56.69 174 HIS A C 1
ATOM 1342 O O . HIS A 1 174 ? -14.176 2.293 29.723 1.00 56.69 174 HIS A O 1
ATOM 1348 N N . PRO A 1 175 ? -15.781 1.537 31.140 1.00 51.78 175 PRO A N 1
ATOM 1349 C CA . PRO A 1 175 ? -16.609 1.002 30.073 1.00 51.78 175 PRO A CA 1
ATOM 1350 C C . PRO A 1 175 ? -16.899 2.188 29.172 1.00 51.78 175 PRO A C 1
ATOM 1352 O O . PRO A 1 175 ? -17.392 3.199 29.679 1.00 51.78 175 PRO A O 1
ATOM 1355 N N . LEU A 1 176 ? -16.458 2.105 27.909 1.00 51.47 176 LEU A N 1
ATOM 1356 C CA . LEU A 1 176 ? -16.593 3.144 26.889 1.00 51.47 176 LEU A CA 1
ATOM 1357 C C . LEU A 1 176 ? -17.958 3.800 27.062 1.00 51.47 176 LEU A C 1
ATOM 1359 O O . LEU A 1 176 ? -18.948 3.176 26.717 1.00 51.47 176 LEU A O 1
ATOM 1363 N N . SER A 1 177 ? -17.985 4.966 27.715 1.00 43.81 177 SER A N 1
ATOM 1364 C CA . SER A 1 177 ? -19.144 5.763 28.135 1.00 43.81 177 SER A CA 1
ATOM 1365 C C . SER A 1 177 ? -20.535 5.217 27.733 1.00 43.81 177 SER A C 1
ATOM 1367 O O . SER A 1 177 ? -21.272 5.863 26.995 1.00 43.81 177 SER A O 1
ATOM 1369 N N . LEU A 1 178 ? -20.937 4.056 28.254 1.00 47.97 178 LEU A N 1
ATOM 1370 C CA . LEU A 1 178 ? -22.248 3.433 27.996 1.00 47.97 178 LEU A CA 1
ATOM 1371 C C . LEU A 1 178 ? -23.252 3.775 29.109 1.00 47.97 178 LEU A C 1
ATOM 1373 O O . LEU A 1 178 ? -24.312 3.168 29.242 1.00 47.97 178 LEU A O 1
ATOM 1377 N N . SER A 1 179 ? -22.925 4.773 29.933 1.00 39.28 179 SER A N 1
ATOM 1378 C CA . SER A 1 179 ? -23.610 5.110 31.182 1.00 39.28 179 SER A CA 1
ATOM 1379 C C . SER A 1 179 ? -24.958 5.830 31.021 1.00 39.28 179 SER A C 1
ATOM 1381 O O . SER A 1 179 ? -25.441 6.409 31.992 1.00 39.28 179 SER A O 1
ATOM 1383 N N . PHE A 1 180 ? -25.612 5.762 29.855 1.00 42.47 180 PHE A N 1
ATOM 1384 C CA . PHE A 1 180 ? -26.919 6.403 29.639 1.00 42.47 180 PHE A CA 1
ATOM 1385 C C . PHE A 1 180 ? -28.132 5.463 29.527 1.00 42.47 180 PHE A C 1
ATOM 1387 O O . PHE A 1 180 ? -29.258 5.954 29.490 1.00 42.47 180 PHE A O 1
ATOM 1394 N N . PHE A 1 181 ? -27.971 4.134 29.543 1.00 43.38 181 PHE A N 1
ATOM 1395 C CA . PHE A 1 181 ? -29.054 3.239 29.099 1.00 43.38 181 PHE A CA 1
ATOM 1396 C C . PHE A 1 181 ? -29.519 2.241 30.166 1.00 43.38 181 PHE A C 1
ATOM 1398 O O . PHE A 1 181 ? -28.936 1.176 30.352 1.00 43.38 181 PHE A O 1
ATOM 1405 N N . THR A 1 182 ? -30.622 2.572 30.845 1.00 45.75 182 THR A N 1
ATOM 1406 C CA . THR A 1 182 ? -31.323 1.692 31.806 1.00 45.75 182 THR A CA 1
ATOM 1407 C C . THR A 1 182 ? -32.549 0.982 31.215 1.00 45.75 182 THR A C 1
ATOM 1409 O O . THR A 1 182 ? -33.289 0.345 31.959 1.00 45.75 182 THR A O 1
ATOM 1412 N N . HIS A 1 183 ? -32.791 1.066 29.901 1.00 49.22 183 HIS A N 1
ATOM 1413 C CA . HIS A 1 183 ? -33.943 0.429 29.246 1.00 49.22 183 HIS A CA 1
ATOM 1414 C C . HIS A 1 183 ? -33.488 -0.529 28.129 1.00 49.22 183 HIS A C 1
ATOM 1416 O O . HIS A 1 183 ? -32.907 -0.123 27.125 1.00 49.22 183 HIS A O 1
ATOM 1422 N N . SER A 1 184 ? -33.739 -1.830 28.325 1.00 54.84 184 SER A N 1
ATOM 1423 C CA . SER A 1 184 ? -33.207 -2.933 27.504 1.00 54.84 184 SER A CA 1
ATOM 1424 C C . SER A 1 184 ? -33.740 -2.978 26.068 1.00 54.84 184 SER A C 1
ATOM 1426 O O . SER A 1 184 ? -33.083 -3.532 25.192 1.00 54.84 184 SER A O 1
ATOM 1428 N N . THR A 1 185 ? -34.889 -2.360 25.784 1.00 49.84 185 THR A N 1
ATOM 1429 C CA . THR A 1 185 ? -35.452 -2.295 24.425 1.00 49.84 185 THR A CA 1
ATOM 1430 C C . THR A 1 185 ? -34.825 -1.209 23.553 1.00 49.84 185 THR A C 1
ATOM 1432 O O . THR A 1 185 ? -34.869 -1.321 22.328 1.00 49.84 185 THR A O 1
ATOM 1435 N N . ASP A 1 186 ? -34.198 -0.200 24.164 1.00 48.62 186 ASP A N 1
ATOM 1436 C CA . ASP A 1 186 ? -33.515 0.876 23.440 1.00 48.62 186 ASP A CA 1
ATOM 1437 C C . ASP A 1 186 ? -32.032 0.566 23.215 1.00 48.62 186 ASP A C 1
ATOM 1439 O O . ASP A 1 186 ? -31.451 1.088 22.270 1.00 48.62 186 ASP A O 1
ATOM 1443 N N . ARG A 1 187 ? -31.446 -0.399 23.949 1.00 52.41 187 ARG A N 1
ATOM 1444 C CA . ARG A 1 187 ? -30.084 -0.895 23.678 1.00 52.41 187 ARG A CA 1
ATOM 1445 C C . ARG A 1 187 ? -29.916 -1.315 22.219 1.00 52.41 187 ARG A C 1
ATOM 1447 O O . ARG A 1 187 ? -28.958 -0.905 21.597 1.00 52.41 187 ARG A O 1
ATOM 1454 N N . TYR A 1 188 ? -30.853 -2.046 21.613 1.00 48.97 188 TYR A N 1
ATOM 1455 C CA . TYR A 1 188 ? -30.658 -2.489 20.225 1.00 48.97 188 TYR A CA 1
ATOM 1456 C C . TYR A 1 188 ? -30.999 -1.423 19.184 1.00 48.97 188 TYR A C 1
ATOM 1458 O O . TYR A 1 188 ? -30.336 -1.330 18.158 1.00 48.97 188 TYR A O 1
ATOM 1466 N N . LYS A 1 189 ? -32.021 -0.596 19.428 1.00 46.91 189 LYS A N 1
ATOM 1467 C CA . LYS A 1 189 ? -32.395 0.478 18.498 1.00 46.91 189 LYS A CA 1
ATOM 1468 C C . LYS A 1 189 ? -31.392 1.611 18.509 1.00 46.91 189 LYS A C 1
ATOM 1470 O O . LYS A 1 189 ? -31.134 2.153 17.446 1.00 46.91 189 LYS A O 1
ATOM 1475 N N . GLU A 1 190 ? -30.826 1.923 19.667 1.00 47.97 190 GLU A N 1
ATOM 1476 C CA . GLU A 1 190 ? -29.880 3.006 19.885 1.00 47.97 190 GLU A CA 1
ATOM 1477 C C . GLU A 1 190 ? -28.431 2.530 19.857 1.00 47.97 190 GLU A C 1
ATOM 1479 O O . GLU A 1 190 ? -27.608 3.336 19.491 1.00 47.97 190 GLU A O 1
ATOM 1484 N N . SER A 1 191 ? -28.089 1.250 20.070 1.00 51.75 191 SER A N 1
ATOM 1485 C CA . SER A 1 191 ? -26.808 0.684 19.599 1.00 51.75 191 SER A CA 1
ATOM 1486 C C . SER A 1 191 ? -26.834 0.366 18.110 1.00 51.75 191 SER A C 1
ATOM 1488 O O . SER A 1 191 ? -25.774 0.369 17.511 1.00 51.75 191 SER A O 1
ATOM 1490 N N . ALA A 1 192 ? -27.990 0.157 17.470 1.00 48.22 192 ALA A N 1
ATOM 1491 C CA . ALA A 1 192 ? -28.082 0.210 16.010 1.00 48.22 192 ALA A CA 1
ATOM 1492 C C . ALA A 1 192 ? -28.048 1.661 15.515 1.00 48.22 192 ALA A C 1
ATOM 1494 O O . ALA A 1 192 ? -27.390 1.922 14.519 1.00 48.22 192 ALA A O 1
ATOM 1495 N N . LEU A 1 193 ? -28.686 2.622 16.201 1.00 43.50 193 LEU A N 1
ATOM 1496 C CA . LEU A 1 193 ? -28.590 4.048 15.859 1.00 43.50 193 LEU A CA 1
ATOM 1497 C C . LEU A 1 193 ? -27.201 4.616 16.167 1.00 43.50 193 LEU A C 1
ATOM 1499 O O . LEU A 1 193 ? -26.715 5.375 15.352 1.00 43.50 193 LEU A O 1
ATOM 1503 N N . ASN A 1 194 ? -26.540 4.240 17.262 1.00 45.97 194 ASN A N 1
ATOM 1504 C CA . ASN A 1 194 ? -25.147 4.569 17.580 1.00 45.97 194 ASN A CA 1
ATOM 1505 C C . ASN A 1 194 ? -24.198 3.733 16.741 1.00 45.97 194 ASN A C 1
ATOM 1507 O O . ASN A 1 194 ? -23.212 4.276 16.293 1.00 45.97 194 ASN A O 1
ATOM 1511 N N . ALA A 1 195 ? -24.483 2.480 16.391 1.00 50.66 195 ALA A N 1
ATOM 1512 C CA . ALA A 1 195 ? -23.717 1.847 15.323 1.00 50.66 195 ALA A CA 1
ATOM 1513 C C . ALA A 1 195 ? -23.851 2.704 14.059 1.00 50.66 195 ALA A C 1
ATOM 1515 O O . ALA A 1 195 ? -22.843 3.083 13.502 1.00 50.66 195 ALA A O 1
ATOM 1516 N N . HIS A 1 196 ? -25.051 3.149 13.673 1.00 39.34 196 HIS A N 1
ATOM 1517 C CA . HIS A 1 196 ? -25.284 3.973 12.481 1.00 39.34 196 HIS A CA 1
ATOM 1518 C C . HIS A 1 196 ? -24.863 5.461 12.573 1.00 39.34 196 HIS A C 1
ATOM 1520 O O . HIS A 1 196 ? -24.636 6.060 11.524 1.00 39.34 196 HIS A O 1
ATOM 1526 N N . HIS A 1 197 ? -24.702 6.052 13.764 1.00 40.47 197 HIS A N 1
ATOM 1527 C CA . HIS A 1 197 ? -24.335 7.464 13.995 1.00 40.47 197 HIS A CA 1
ATOM 1528 C C . HIS A 1 197 ? -22.957 7.642 14.665 1.00 40.47 197 HIS A C 1
ATOM 1530 O O . HIS A 1 197 ? -22.272 8.615 14.363 1.00 40.47 197 HIS A O 1
ATOM 1536 N N . GLU A 1 198 ? -22.504 6.695 15.490 1.00 43.84 198 GLU A N 1
ATOM 1537 C CA . GLU A 1 198 ? -21.092 6.474 15.862 1.00 43.84 198 GLU A CA 1
ATOM 1538 C C . GLU A 1 198 ? -20.341 5.614 14.827 1.00 43.84 198 GLU A C 1
ATOM 1540 O O . GLU A 1 198 ? -19.140 5.416 14.978 1.00 43.84 198 GLU A O 1
ATOM 1545 N N . TYR A 1 199 ? -20.945 5.273 13.675 1.00 43.62 199 TYR A N 1
ATOM 1546 C CA . TYR A 1 199 ? -20.223 5.166 12.391 1.00 43.62 199 TYR A CA 1
ATOM 1547 C C . TYR A 1 199 ? -19.715 6.566 11.940 1.00 43.62 199 TYR A C 1
ATOM 1549 O O . TYR A 1 199 ? -19.708 6.906 10.757 1.00 43.62 199 TYR A O 1
ATOM 1557 N N . ASN A 1 200 ? -19.145 7.352 12.862 1.00 44.81 200 ASN A N 1
ATOM 1558 C CA . ASN A 1 200 ? -17.783 7.827 12.642 1.00 44.81 200 ASN A CA 1
ATOM 1559 C C . ASN A 1 200 ? -16.986 6.548 12.410 1.00 44.81 200 ASN A C 1
ATOM 1561 O O . ASN A 1 200 ? -16.604 5.914 13.3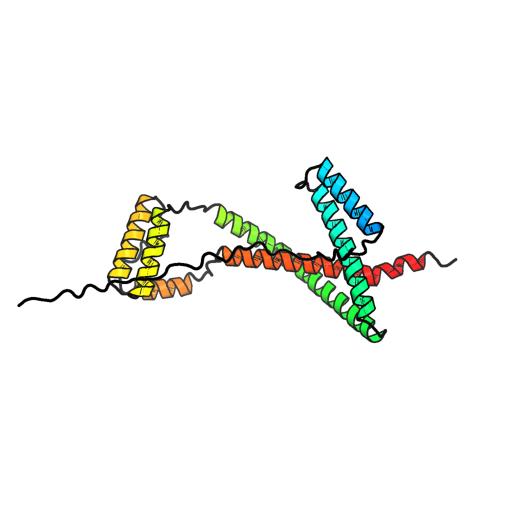84 1.00 44.81 200 ASN A O 1
ATOM 1565 N N . ALA A 1 201 ? -16.923 6.089 11.151 1.00 47.00 201 ALA A N 1
ATOM 1566 C CA . ALA A 1 201 ? -16.415 4.779 10.765 1.00 47.00 201 ALA A CA 1
ATOM 1567 C C . ALA A 1 201 ? -15.286 4.380 11.707 1.00 47.00 201 ALA A C 1
ATOM 1569 O O . ALA A 1 201 ? -14.235 5.012 11.638 1.00 47.00 201 ALA A O 1
ATOM 1570 N N . VAL A 1 202 ? -15.544 3.453 12.649 1.00 53.19 202 VAL A N 1
ATOM 1571 C CA . VAL A 1 202 ? -14.498 2.958 13.544 1.00 53.19 202 VAL A CA 1
ATOM 1572 C C . VAL A 1 202 ? -13.467 2.431 12.580 1.00 53.19 202 VAL A C 1
ATOM 1574 O O . VAL A 1 202 ? -13.710 1.433 11.896 1.00 53.19 202 VAL A O 1
ATOM 1577 N N . VAL A 1 203 ? -12.401 3.205 12.399 1.00 60.25 203 VAL A N 1
ATOM 1578 C CA . VAL A 1 203 ? -11.373 2.870 11.440 1.00 60.25 203 VAL A CA 1
ATOM 1579 C C . VAL A 1 203 ? -10.676 1.705 12.106 1.00 60.25 203 VAL A C 1
ATOM 1581 O O . VAL A 1 203 ? -9.843 1.891 12.988 1.00 60.25 203 VAL A O 1
ATOM 1584 N N . ASP A 1 204 ? -11.144 0.500 11.784 1.00 70.06 204 ASP A N 1
ATOM 1585 C CA . ASP A 1 204 ? -10.589 -0.734 12.307 1.00 70.06 204 ASP A CA 1
ATOM 1586 C C . ASP A 1 204 ? -9.079 -0.663 12.086 1.00 70.06 204 ASP A C 1
ATOM 1588 O O . ASP A 1 204 ? -8.632 -0.260 11.006 1.00 70.06 204 ASP A O 1
ATOM 1592 N N . HIS A 1 205 ? -8.288 -1.025 13.097 1.00 75.44 205 HIS A N 1
ATOM 1593 C CA . HIS A 1 205 ? -6.833 -1.043 12.978 1.00 75.44 205 HIS A CA 1
ATOM 1594 C C . HIS A 1 205 ? -6.430 -1.798 11.705 1.00 75.44 205 HIS A C 1
ATOM 1596 O O . HIS A 1 205 ? -5.529 -1.367 10.982 1.00 75.44 205 HIS A O 1
ATOM 1602 N N . LYS A 1 206 ? -7.140 -2.882 11.374 1.00 78.06 206 LYS A N 1
ATOM 1603 C CA . LYS A 1 206 ? -6.911 -3.604 10.125 1.00 78.06 206 LYS A CA 1
ATOM 1604 C C . LYS A 1 206 ? -7.152 -2.736 8.887 1.00 78.06 206 LYS A C 1
ATOM 1606 O O . LYS A 1 206 ? -6.331 -2.750 7.984 1.00 78.06 206 LYS A O 1
ATOM 1611 N N . SER A 1 207 ? -8.217 -1.936 8.857 1.00 80.00 207 SER A N 1
ATOM 1612 C CA . SER A 1 207 ? -8.500 -1.017 7.744 1.00 80.00 207 SER A CA 1
ATOM 1613 C C . SER A 1 207 ? -7.434 0.079 7.607 1.00 80.00 207 SER A C 1
ATOM 1615 O O . SER A 1 207 ? -7.062 0.426 6.487 1.00 80.00 207 SER A O 1
ATOM 1617 N N . ILE A 1 208 ? -6.901 0.591 8.726 1.00 83.56 208 ILE A N 1
ATOM 1618 C CA . ILE A 1 208 ? -5.751 1.516 8.722 1.00 83.56 208 ILE A CA 1
ATOM 1619 C C . ILE A 1 208 ? -4.525 0.832 8.119 1.00 83.56 208 ILE A C 1
ATOM 1621 O O . ILE A 1 208 ? -3.878 1.382 7.229 1.00 83.56 208 ILE A O 1
ATOM 1625 N N . GLN A 1 209 ? -4.225 -0.383 8.575 1.00 84.44 209 GLN A N 1
ATOM 1626 C CA . GLN A 1 209 ? -3.077 -1.157 8.118 1.00 84.44 209 GLN A CA 1
ATOM 1627 C C . GLN A 1 209 ? -3.180 -1.516 6.629 1.00 84.44 209 GLN A C 1
ATOM 1629 O O . GLN A 1 209 ? -2.219 -1.312 5.888 1.00 84.44 209 GLN A O 1
ATOM 1634 N N . ASP A 1 210 ? -4.350 -1.970 6.175 1.00 85.62 210 ASP A N 1
ATOM 1635 C CA . ASP A 1 210 ? -4.643 -2.252 4.768 1.00 85.62 210 ASP A CA 1
ATOM 1636 C C . ASP A 1 210 ? -4.490 -0.973 3.918 1.00 85.62 210 ASP A C 1
ATOM 1638 O O . ASP A 1 210 ? -3.922 -1.000 2.822 1.00 85.62 210 ASP A O 1
ATOM 1642 N N . GLY A 1 211 ? -4.933 0.175 4.446 1.00 87.38 211 GLY A N 1
ATOM 1643 C CA . GLY A 1 211 ? -4.738 1.491 3.838 1.00 87.38 211 GLY A CA 1
ATOM 1644 C C . GLY A 1 211 ? -3.261 1.878 3.710 1.00 87.38 211 GLY A C 1
ATOM 1645 O O . GLY A 1 211 ? -2.827 2.299 2.636 1.00 87.38 211 GLY A O 1
ATOM 1646 N N . MET A 1 212 ? -2.462 1.681 4.762 1.00 88.62 212 MET A N 1
ATOM 1647 C CA . MET A 1 212 ? -1.013 1.915 4.728 1.00 88.62 212 MET A CA 1
ATOM 1648 C C . MET A 1 212 ? -0.301 0.993 3.738 1.00 88.62 212 MET A C 1
ATOM 1650 O O . MET A 1 212 ? 0.569 1.446 2.992 1.00 88.62 212 MET A O 1
ATOM 1654 N N . GLU A 1 213 ? -0.683 -0.284 3.682 1.00 90.19 213 GLU A N 1
ATOM 1655 C CA . GLU A 1 213 ? -0.141 -1.228 2.706 1.00 90.19 213 GLU A CA 1
ATOM 1656 C C . GLU A 1 213 ? -0.463 -0.774 1.273 1.00 90.19 213 GLU A C 1
ATOM 1658 O O . GLU A 1 213 ? 0.410 -0.787 0.400 1.00 90.19 213 GLU A O 1
ATOM 1663 N N . ALA A 1 214 ? -1.692 -0.311 1.025 1.00 89.75 214 ALA A N 1
ATOM 1664 C CA . ALA A 1 214 ? -2.093 0.239 -0.267 1.00 89.75 214 ALA A CA 1
ATOM 1665 C C . ALA A 1 214 ? -1.293 1.502 -0.637 1.00 89.75 214 ALA A C 1
ATOM 1667 O O . ALA A 1 214 ? -0.822 1.614 -1.773 1.00 89.75 214 ALA A O 1
ATOM 1668 N N . VAL A 1 215 ? -1.068 2.418 0.313 1.00 90.50 215 VAL A N 1
ATOM 1669 C CA . VAL A 1 215 ? -0.197 3.593 0.119 1.00 90.50 215 VAL A CA 1
ATOM 1670 C C . VAL A 1 215 ? 1.236 3.158 -0.207 1.00 90.50 215 VAL A C 1
ATOM 1672 O O . VAL A 1 215 ? 1.838 3.689 -1.142 1.00 90.50 215 VAL A O 1
ATOM 1675 N N . GLY A 1 216 ? 1.767 2.149 0.488 1.00 88.94 216 GLY A N 1
ATOM 1676 C CA . GLY A 1 216 ? 3.077 1.560 0.203 1.00 88.94 216 GLY A CA 1
ATOM 1677 C C . GLY A 1 216 ? 3.177 0.997 -1.219 1.00 88.94 216 GLY A C 1
ATOM 1678 O O . GLY A 1 216 ? 4.119 1.313 -1.950 1.00 88.94 216 GLY A O 1
ATOM 1679 N N . LYS A 1 217 ? 2.164 0.242 -1.662 1.00 90.88 217 LYS A N 1
ATOM 1680 C CA . LYS A 1 217 ? 2.069 -0.272 -3.041 1.00 90.88 217 LYS A CA 1
ATOM 1681 C C . LYS A 1 217 ? 2.024 0.858 -4.073 1.00 90.88 217 LYS A C 1
ATOM 1683 O O . LYS A 1 217 ? 2.707 0.775 -5.093 1.00 90.88 217 LYS A O 1
ATOM 1688 N N . LEU A 1 218 ? 1.276 1.933 -3.811 1.00 90.81 218 LEU A N 1
ATOM 1689 C CA . LEU A 1 218 ? 1.207 3.103 -4.697 1.00 90.81 218 LEU A CA 1
ATOM 1690 C C . LEU A 1 218 ? 2.536 3.861 -4.779 1.00 90.81 218 LEU A C 1
ATOM 1692 O O . LEU A 1 218 ? 2.928 4.292 -5.865 1.00 90.81 218 LEU A O 1
ATOM 1696 N N . LYS A 1 219 ? 3.268 3.992 -3.668 1.00 89.56 219 LYS A N 1
ATOM 1697 C CA . LYS A 1 219 ? 4.628 4.553 -3.673 1.00 89.56 219 LYS A CA 1
ATOM 1698 C C . LYS A 1 219 ? 5.585 3.700 -4.498 1.00 89.56 219 LYS A C 1
ATOM 1700 O O . LYS A 1 219 ? 6.333 4.241 -5.311 1.00 89.56 219 LYS A O 1
ATOM 1705 N N . HIS A 1 220 ? 5.526 2.380 -4.338 1.00 88.19 220 HIS A N 1
ATOM 1706 C CA . HIS A 1 220 ? 6.339 1.462 -5.129 1.00 88.19 220 HIS A CA 1
ATOM 1707 C C . HIS A 1 220 ? 6.024 1.578 -6.629 1.00 88.19 220 HIS A C 1
ATOM 1709 O O . HIS A 1 220 ? 6.938 1.741 -7.435 1.00 88.19 220 HIS A O 1
ATOM 1715 N N . LEU A 1 221 ? 4.739 1.606 -7.003 1.00 90.31 221 LEU A N 1
ATOM 1716 C CA . LEU A 1 221 ? 4.313 1.848 -8.385 1.00 90.31 221 LEU A CA 1
ATOM 1717 C C . LEU A 1 221 ? 4.816 3.202 -8.910 1.00 90.31 221 LEU A C 1
ATOM 1719 O O . LEU A 1 221 ? 5.283 3.287 -10.042 1.00 90.31 221 LEU A O 1
ATOM 1723 N N . THR A 1 222 ? 4.764 4.251 -8.086 1.00 90.19 222 THR A N 1
ATOM 1724 C CA . THR A 1 222 ? 5.278 5.583 -8.441 1.00 90.19 222 THR A CA 1
ATOM 1725 C C . THR A 1 222 ? 6.767 5.534 -8.758 1.00 90.19 222 THR A C 1
ATOM 1727 O O . THR A 1 222 ? 7.167 6.030 -9.808 1.00 90.19 222 THR A O 1
ATOM 1730 N N . LYS A 1 223 ? 7.569 4.860 -7.924 1.00 88.69 223 LYS A N 1
ATOM 1731 C CA . LYS A 1 223 ? 9.003 4.648 -8.173 1.00 88.69 223 LYS A CA 1
ATOM 1732 C C . LYS A 1 223 ? 9.236 3.881 -9.480 1.00 88.69 223 LYS A C 1
ATOM 1734 O O . LYS A 1 223 ? 10.050 4.304 -10.294 1.00 88.69 223 LYS A O 1
ATOM 1739 N N . GLN A 1 224 ? 8.495 2.799 -9.725 1.00 88.19 224 GLN A N 1
ATOM 1740 C CA . GLN A 1 224 ? 8.613 2.024 -10.968 1.00 88.19 224 GLN A CA 1
ATOM 1741 C C . GLN A 1 224 ? 8.290 2.860 -12.215 1.00 88.19 224 GLN A C 1
ATOM 1743 O O . GLN A 1 224 ? 9.039 2.838 -13.189 1.00 88.19 224 GLN A O 1
ATOM 1748 N N . VAL A 1 225 ? 7.196 3.627 -12.184 1.00 91.31 225 VAL A N 1
ATOM 1749 C CA . VAL A 1 225 ? 6.795 4.493 -13.301 1.00 91.31 225 VAL A CA 1
ATOM 1750 C C . VAL A 1 225 ? 7.786 5.640 -13.495 1.00 91.31 225 VAL A C 1
ATOM 1752 O O . VAL A 1 225 ? 8.061 6.005 -14.634 1.00 91.31 225 VAL A O 1
ATOM 1755 N N . GLU A 1 226 ? 8.350 6.201 -12.421 1.00 89.50 226 GLU A N 1
ATOM 1756 C CA . GLU A 1 226 ? 9.438 7.180 -12.502 1.00 89.50 226 GLU A CA 1
ATOM 1757 C C . GLU A 1 226 ? 10.670 6.577 -13.191 1.00 89.50 226 GLU A C 1
ATOM 1759 O O . GLU A 1 226 ? 11.169 7.176 -14.142 1.00 89.50 226 GLU A O 1
ATOM 1764 N N . ILE A 1 227 ? 11.132 5.391 -12.784 1.00 86.06 227 ILE A N 1
ATOM 1765 C CA . ILE A 1 227 ? 12.278 4.708 -13.413 1.00 86.06 227 ILE A CA 1
ATOM 1766 C C . ILE A 1 227 ? 12.023 4.492 -14.908 1.00 86.06 227 ILE A C 1
ATOM 1768 O O . ILE A 1 227 ? 12.870 4.817 -15.744 1.00 86.06 227 ILE A O 1
ATOM 1772 N N . GLU A 1 228 ? 10.841 3.989 -15.259 1.00 86.12 228 GLU A N 1
ATOM 1773 C CA . GLU A 1 228 ? 10.479 3.718 -16.648 1.00 86.12 228 GLU A CA 1
ATOM 1774 C C . GLU A 1 228 ? 10.378 5.008 -17.472 1.00 86.12 228 GLU A C 1
ATOM 1776 O O . GLU A 1 228 ? 10.904 5.095 -18.583 1.00 86.12 228 GLU A O 1
ATOM 1781 N N . TYR A 1 229 ? 9.769 6.052 -16.905 1.00 90.19 229 TYR A N 1
ATOM 1782 C CA . TYR A 1 229 ? 9.700 7.372 -17.519 1.00 90.19 229 TYR A CA 1
ATOM 1783 C C . TYR A 1 229 ? 11.102 7.920 -17.820 1.00 90.19 229 TYR A C 1
ATOM 1785 O O . TYR A 1 229 ? 11.356 8.358 -18.946 1.00 90.19 229 TYR A O 1
ATOM 1793 N N . HIS A 1 230 ? 12.035 7.839 -16.866 1.00 87.19 230 HIS A N 1
ATOM 1794 C CA . HIS A 1 230 ? 13.423 8.257 -17.076 1.00 87.19 230 HIS A CA 1
ATOM 1795 C C . HIS A 1 230 ? 14.146 7.368 -18.091 1.00 87.19 230 HIS A C 1
ATOM 1797 O O . HIS A 1 230 ? 14.912 7.880 -18.898 1.00 87.19 230 HIS A O 1
ATOM 1803 N N . SER A 1 231 ? 13.884 6.060 -18.124 1.00 84.69 231 SER A N 1
ATOM 1804 C CA . SER A 1 231 ? 14.471 5.170 -19.132 1.00 84.69 231 SER A CA 1
ATOM 1805 C C . SER A 1 231 ? 14.032 5.540 -20.556 1.00 84.69 231 SER A C 1
ATOM 1807 O O . SER A 1 231 ? 14.839 5.493 -21.485 1.00 84.69 231 SER A O 1
ATOM 1809 N N . LEU A 1 232 ? 12.771 5.949 -20.736 1.00 85.38 232 LEU A N 1
ATOM 1810 C CA . LEU A 1 232 ? 12.230 6.359 -22.036 1.00 85.38 232 LEU A CA 1
ATOM 1811 C C . LEU A 1 232 ? 12.738 7.732 -22.508 1.00 85.38 232 LEU A C 1
ATOM 1813 O O . LEU A 1 232 ? 12.881 7.945 -23.714 1.00 85.38 232 LEU A O 1
ATOM 1817 N N . HIS A 1 233 ? 12.988 8.667 -21.586 1.00 85.44 233 HIS A N 1
ATOM 1818 C CA . HIS A 1 233 ? 13.328 10.058 -21.921 1.00 85.44 233 HIS A CA 1
ATOM 1819 C C . HIS A 1 233 ? 14.820 10.385 -21.756 1.00 85.44 233 HIS A C 1
ATOM 1821 O O . HIS A 1 233 ? 15.362 11.141 -22.558 1.00 85.44 233 HIS A O 1
ATOM 1827 N N . GLY A 1 234 ? 15.498 9.780 -20.780 1.00 74.19 234 GLY A N 1
ATOM 1828 C CA . GLY A 1 234 ? 16.911 10.019 -20.464 1.00 74.19 234 GLY A CA 1
ATOM 1829 C C . GLY A 1 234 ? 17.886 9.483 -21.513 1.00 74.19 234 GLY A C 1
ATOM 1830 O O . GLY A 1 234 ? 18.975 10.019 -21.665 1.00 74.19 234 GLY A O 1
ATOM 1831 N N . ALA A 1 235 ? 17.481 8.504 -22.331 1.00 59.72 235 ALA A N 1
ATOM 1832 C CA . ALA A 1 235 ? 18.310 8.014 -23.436 1.00 59.72 235 ALA A CA 1
ATOM 1833 C C . ALA A 1 235 ? 18.589 9.075 -24.524 1.00 59.72 235 ALA A C 1
ATOM 1835 O O . ALA A 1 235 ? 19.477 8.882 -25.348 1.00 59.72 235 ALA A O 1
ATOM 1836 N N . LYS A 1 236 ? 17.843 10.191 -24.550 1.00 56.22 236 LYS A N 1
ATOM 1837 C CA . LYS A 1 236 ? 18.023 11.255 -25.550 1.00 56.22 236 LYS A CA 1
ATOM 1838 C C . LYS A 1 236 ? 19.097 12.280 -25.184 1.00 56.22 236 LYS A C 1
ATOM 1840 O O . LYS A 1 236 ? 19.551 12.989 -26.080 1.00 56.22 236 LYS A O 1
ATOM 1845 N N . GLU A 1 237 ? 19.497 12.383 -23.917 1.00 55.09 237 GLU A N 1
ATOM 1846 C CA . GLU A 1 237 ? 20.490 13.385 -23.500 1.00 55.09 237 GLU A CA 1
ATOM 1847 C C . GLU A 1 237 ? 21.922 12.958 -23.867 1.00 55.09 237 GLU A C 1
ATOM 1849 O O . GLU A 1 237 ? 22.691 13.788 -24.359 1.00 55.09 237 GLU A O 1
ATOM 1854 N N . ASP A 1 238 ? 22.242 11.662 -23.794 1.00 55.47 238 ASP A N 1
ATOM 1855 C CA . ASP A 1 238 ? 23.588 11.144 -24.100 1.00 55.47 238 ASP A CA 1
ATOM 1856 C C . ASP A 1 238 ? 23.954 11.171 -25.601 1.00 55.47 238 ASP A C 1
ATOM 1858 O O . ASP A 1 238 ? 25.132 11.254 -25.952 1.00 55.47 238 ASP A O 1
ATOM 1862 N N . GLU A 1 239 ? 22.980 11.173 -26.519 1.00 54.22 239 GLU A N 1
ATOM 1863 C CA . GLU A 1 239 ? 23.256 11.268 -27.966 1.00 54.22 239 GLU A CA 1
ATOM 1864 C C . GLU A 1 239 ? 23.572 12.701 -28.434 1.00 54.22 239 GLU A C 1
ATOM 1866 O O . GLU A 1 239 ? 24.128 12.898 -29.518 1.00 54.22 239 GLU A O 1
ATOM 1871 N N . SER A 1 240 ? 23.263 13.722 -27.626 1.00 58.16 240 SER A N 1
ATOM 1872 C CA . SER A 1 240 ? 23.484 15.127 -27.999 1.00 58.16 240 SER A CA 1
ATOM 1873 C C . SER A 1 240 ? 24.947 15.584 -27.874 1.00 58.16 240 SER A C 1
ATOM 1875 O O . SER A 1 240 ? 25.337 16.559 -28.516 1.00 58.16 240 SER A O 1
ATOM 1877 N N . HIS A 1 241 ? 25.778 14.839 -27.137 1.00 55.12 241 HIS A N 1
ATOM 1878 C CA . HIS A 1 241 ? 27.211 15.114 -26.956 1.00 55.12 241 HIS A CA 1
ATOM 1879 C C . HIS A 1 241 ? 28.129 14.359 -27.935 1.00 55.12 241 HIS A C 1
ATOM 1881 O O . HIS A 1 241 ? 29.346 14.516 -27.885 1.00 55.12 241 HIS A O 1
ATOM 1887 N N . LEU A 1 242 ? 27.556 13.569 -28.850 1.00 52.47 242 LEU A N 1
ATOM 1888 C CA . LEU A 1 242 ? 28.275 12.767 -29.849 1.00 52.47 242 LEU A CA 1
ATOM 1889 C C . LEU A 1 242 ? 28.146 13.307 -31.283 1.00 52.47 242 LEU A C 1
ATOM 1891 O O . LEU A 1 242 ? 28.415 12.585 -32.245 1.00 52.47 242 LEU A O 1
ATOM 1895 N N . LYS A 1 243 ? 27.771 14.581 -31.451 1.00 50.78 243 LYS A N 1
ATOM 1896 C CA . LYS A 1 243 ? 27.951 15.275 -32.733 1.00 50.78 243 LYS A CA 1
ATOM 1897 C C . LYS A 1 243 ? 29.323 15.967 -32.757 1.00 50.78 243 LYS A C 1
ATOM 1899 O O . LYS A 1 243 ? 29.554 16.800 -31.882 1.00 50.78 243 LYS A O 1
ATOM 1904 N N . PRO A 1 244 ? 30.217 15.604 -33.698 1.00 56.19 244 PRO A N 1
ATOM 1905 C CA . PRO A 1 244 ? 31.502 16.275 -33.891 1.00 56.19 244 PRO A CA 1
ATOM 1906 C C . PRO A 1 244 ? 31.342 17.721 -34.374 1.00 56.19 244 PRO A C 1
ATOM 1908 O O . PRO A 1 244 ? 30.310 18.025 -35.021 1.00 56.19 244 PRO A O 1
#

Foldseek 3Di:
DDDDDDDDDDDDDDDDPDPDDPPPPDDDPPPVPPQDPVLVVLVVLLVVQCVPVNCPDPSSVVSVVVSVLVVLVVVVVVVCVVPDPDPVVVVVVLVVLVVVLVVLVVCVVVLVVLVVVLVVVCCVVVVPPVVQPPLLVVLVVLLVVCCVPVNPLDPSSVVSVVVSVVVCVVSVVPPPPPPPDPDSVVCVVVVVVCVVVVCCPPCPVVNSVVVVVVSVVSVVVNVSSVSVNCVVVVVVVVVVVPDD

Secondary structure (DSSP, 8-state):
------------------S-----------------HHHHHHHHHHHHHHHHH-TTSHHHHHHHHHHHHHHHHHHHHHHHHHH--SHHHHHHHHHHHHHHHHHHHHHHHHHHHHHHHHHHHHHHHHHT-----HHHHHHHHHHHHHHHHH-TTSHHHHHHHHHHHHHHHHTT---TT-TT---HHHHHHHHHHHHHHS-S----HHHHHHHHHHHHHHHHHHHHHHHHHHHHHHTTTGGGG---

Sequence (244 aa):
MNLKLSTLVFAGLSTSASAFVPVTTNSRHVTKIAVTKEEQRAIDKALEASESFGFDSVQARQAWDAVEELNTKTNLKKELNKGLKTADEFKVYSRHITSLHHLLQSAKTTLNQIESLTNLLQDEIGASNIHISEELAAKLAEARAADEIYGVTSSEAQDAWDEVDLVSKKDNVHPLSLSFFTHSTDRYKESALNAHHEYNAVVDHKSIQDGMEAVGKLKHLTKQVEIEYHSLHGAKEDESHLKP